Protein AF-A0A2W5VJ79-F1 (afdb_monomer)

Solvent-accessible surface area (backbone atoms only — not comparable to full-atom values): 15398 Å² total; per-residue (Å²): 137,87,82,81,80,82,81,78,79,78,80,76,86,65,79,64,52,70,43,75,46,74,40,82,37,77,38,82,41,79,75,77,88,51,50,27,32,10,64,45,66,48,66,50,59,83,59,49,53,79,72,52,65,77,72,72,87,56,94,81,76,76,82,77,89,66,62,60,65,62,48,35,45,52,34,36,45,52,52,41,42,74,75,66,34,45,70,41,89,53,80,95,36,72,45,24,42,34,44,32,37,30,68,41,78,45,80,46,78,47,82,46,98,91,46,56,28,22,40,30,36,42,29,37,38,41,36,33,28,41,77,86,72,47,77,74,45,80,47,78,44,70,42,74,38,74,48,52,51,92,42,43,65,57,36,45,48,53,39,23,45,49,46,25,51,58,52,51,52,32,59,37,67,47,68,46,81,46,76,43,79,39,58,69,57,83,86,40,41,65,33,45,52,25,50,72,70,68,36,41,70,59,17,37,54,46,23,54,52,45,36,68,76,40,67,78,45,31,50,37,25,37,47,33,10,51,34,27,44,71,72,65,39,29,61,61,12,28,54,25,15,47,52,12,33,71,66,40,84,46,69,70,34,51,52,47,30,59,52,26,62,74,70,25,76,79,81,82,72,78,78,78,85,128

Secondary structure (DSSP, 8-state):
-------------PPPPEEEEEEEE--S---TT--EEEEEEEE-HHHHHHH----TT-TT-------HHHHHHHHHHHHHHHTTPEEESSSS-SSEEEEEEEEEEEEEEEEETTEEEEEEEEEEEEEEEETTS-EEEEEEEEEEEEEEGGGHHHHHHHHHHHHHHHHHHHHS-EEEEEEEE---STTHHHHHHHHHTT-HHHHHHHHHHHHHH-TT-HHHHHHHHHHHHHTT-HHHHHHHHHHHHHH---HHHHHHHHHHHHHSPPP-PPPPP-

Nearest PDB structures (foldseek):
  1na3-assembly2_B  TM=9.396E-01  e=1.319E-04  unidentified
  1na3-assembly1_A  TM=9.403E-01  e=1.869E-04  unidentified
  5hrz-assembly1_A  TM=9.351E-01  e=5.020E-04  synthetic construct
  1hxi-assembly1_A  TM=8.601E-01  e=4.736E-04  Trypanosoma brucei
  8ye5-assembly1_B  TM=5.868E-01  e=6.863E-03  Dehalobacter sp.

Foldseek 3Di:
DDDDDPPDDPPPPDQQDKQKDWAKFDFLDAPDPWQEEEEAEEEPVVVVVVVPPPPPDPPDDDPDPQPLRVLLRVLLCVLCVVVRHHYDHDPPDTFWYKYKYFDDWDWDWDQDPVGIKTKTKTKIWIWIAGPVRDGRDTDIDIDIDMGHPVCSNVRSNVGSNRVNVVVVSSHDIDIDTDMARADDDDLQPVLVVCSNVVVLVVSLVSLVVVCVVCVLPLRSLQSNLVSCVSVVNLVSSLVSLVSSCVNPVDPSSVVSNVVSVVRHPDPPDPDPDD

Sequence (274 aa):
MRSLLLLSVLVTTGCAPILKVRIPMAAEANLGNVRSLSLAVNTDMSRSVERSIVSGITRGAVPIPVPVHSVVKERLARALEQLGYQVCAAAPCGDGAMNVELVESDVNTEFTQNGPRVRAHVKARVTVTQNDGVLAYDFSFWDTRSGSAERAGQLVGLVADNIANRFVATLTPGTQRVEYPLEDGGPLSTGVNMLLSSNWDGAIAYFTDLTRAQPELDGAWYDLGVAWEVKGDWTQALGAYEQAAARARKRTYLDAVANARRVAPAPVQPIPAQ

Mean predicted aligned error: 13.35 Å

pLDDT: mean 80.47, std 18.81, range [31.42, 98.81]

Structure (mmCIF, N/CA/C/O backbone):
data_AF-A0A2W5VJ79-F1
#
_entry.id   AF-A0A2W5VJ79-F1
#
loop_
_atom_site.group_PDB
_atom_site.id
_atom_site.type_symbol
_atom_site.label_atom_id
_atom_site.label_alt_id
_atom_site.label_comp_id
_atom_site.label_asym_id
_atom_site.label_entity_id
_atom_site.label_seq_id
_atom_site.pdbx_PDB_ins_code
_atom_site.Cartn_x
_atom_site.Cartn_y
_atom_site.Cartn_z
_atom_site.occupancy
_atom_site.B_iso_or_equiv
_atom_site.auth_seq_id
_atom_site.auth_comp_id
_atom_site.auth_asym_id
_atom_site.auth_atom_id
_atom_site.pdbx_PDB_model_num
ATOM 1 N N . MET A 1 1 ? -13.914 -26.576 62.263 1.00 39.03 1 MET A N 1
ATOM 2 C CA . MET A 1 1 ? -13.141 -26.906 61.047 1.00 39.03 1 MET A CA 1
ATOM 3 C C . MET A 1 1 ? -13.667 -26.038 59.910 1.00 39.03 1 MET A C 1
ATOM 5 O O . MET A 1 1 ? -14.814 -26.205 59.524 1.00 39.03 1 MET A O 1
ATOM 9 N N . ARG A 1 2 ? -12.901 -25.027 59.478 1.00 36.66 2 ARG A N 1
ATOM 10 C CA . ARG A 1 2 ? -13.247 -24.127 58.362 1.00 36.66 2 ARG A CA 1
ATOM 11 C C . ARG A 1 2 ? -12.671 -24.730 57.077 1.00 36.66 2 ARG A C 1
ATOM 13 O O . ARG A 1 2 ? -11.454 -24.752 56.938 1.00 36.66 2 ARG A O 1
ATOM 20 N N . SER A 1 3 ? -13.518 -25.212 56.170 1.00 37.22 3 SER A N 1
ATOM 21 C CA . SER A 1 3 ? -13.088 -25.579 54.815 1.00 37.22 3 SER A CA 1
ATOM 22 C C . SER A 1 3 ? -12.965 -24.316 53.970 1.00 37.22 3 SER A C 1
ATOM 24 O O . SER A 1 3 ? -13.970 -23.687 53.643 1.00 37.22 3 SER A O 1
ATOM 26 N N . LEU A 1 4 ? -11.728 -23.941 53.639 1.00 39.62 4 LEU A N 1
ATOM 27 C CA . LEU A 1 4 ? -11.437 -23.013 52.551 1.00 39.62 4 LEU A CA 1
ATOM 28 C C . LEU A 1 4 ? -11.724 -23.724 51.222 1.00 39.62 4 LEU A C 1
ATOM 30 O O . LEU A 1 4 ? -11.029 -24.670 50.860 1.00 39.62 4 LEU A O 1
ATOM 34 N N . LEU A 1 5 ? -12.731 -23.250 50.493 1.00 38.41 5 LEU A N 1
ATOM 35 C CA . LEU A 1 5 ? -12.898 -23.539 49.071 1.00 38.41 5 LEU A CA 1
ATOM 36 C C . LEU A 1 5 ? -11.951 -22.615 48.297 1.00 38.41 5 LEU A C 1
ATOM 38 O O . LEU A 1 5 ? -12.194 -21.417 48.173 1.00 38.41 5 LEU A O 1
ATOM 42 N N . LEU A 1 6 ? -10.838 -23.180 47.828 1.00 37.41 6 LEU A N 1
ATOM 43 C CA . LEU A 1 6 ? -9.936 -22.548 46.869 1.00 37.41 6 LEU A CA 1
ATOM 44 C C . LEU A 1 6 ? -10.661 -22.424 45.525 1.00 37.41 6 LEU A C 1
ATOM 46 O O . LEU A 1 6 ? -10.878 -23.414 44.830 1.00 37.41 6 LEU A O 1
ATOM 50 N N . LEU A 1 7 ? -11.043 -21.198 45.175 1.00 34.66 7 LEU A N 1
ATOM 51 C CA . LEU A 1 7 ? -11.543 -20.847 43.852 1.00 34.66 7 LEU A CA 1
ATOM 52 C C . LEU A 1 7 ? -10.336 -20.779 42.903 1.00 34.66 7 LEU A C 1
ATOM 54 O O . LEU A 1 7 ? -9.622 -19.779 42.850 1.00 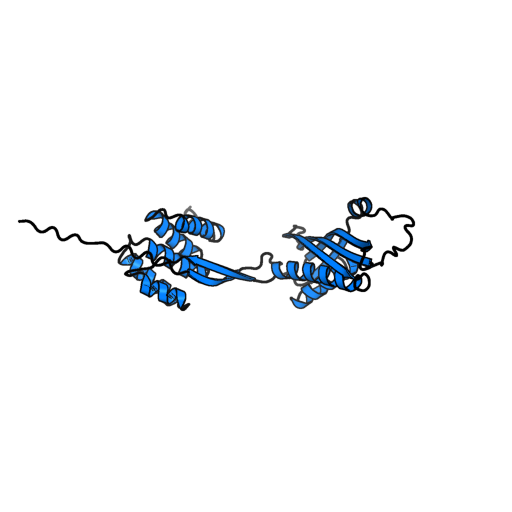34.66 7 LEU A O 1
ATOM 58 N N . SER A 1 8 ? -10.054 -21.872 42.198 1.00 35.91 8 SER A N 1
ATOM 59 C CA . SER A 1 8 ? -9.037 -21.901 41.147 1.00 35.91 8 SER A CA 1
ATOM 60 C C . SER A 1 8 ? -9.541 -21.121 39.933 1.00 35.91 8 SER A C 1
ATOM 62 O O . SER A 1 8 ? -10.351 -21.626 39.156 1.00 35.91 8 SER A O 1
ATOM 64 N N . VAL A 1 9 ? -9.062 -19.887 39.779 1.00 39.28 9 VAL A N 1
ATOM 65 C CA . VAL A 1 9 ? -9.176 -19.113 38.539 1.00 39.28 9 VAL A CA 1
ATOM 66 C C . VAL A 1 9 ? -8.344 -19.832 37.477 1.00 39.28 9 VAL A C 1
ATOM 68 O O . VAL A 1 9 ? -7.115 -19.766 37.488 1.00 39.28 9 VAL A O 1
ATOM 71 N N . LEU A 1 10 ? -9.009 -20.558 36.576 1.00 35.75 10 LEU A N 1
ATOM 72 C CA . LEU A 1 10 ? -8.386 -21.005 35.336 1.00 35.75 10 LEU A CA 1
ATOM 73 C C . LEU A 1 10 ? -8.135 -19.768 34.473 1.00 35.75 10 LEU A C 1
ATOM 75 O O . LEU A 1 10 ? -9.045 -19.254 33.828 1.00 35.75 10 LEU A O 1
ATOM 79 N N . VAL A 1 11 ? -6.892 -19.295 34.456 1.00 40.12 11 VAL A N 1
ATOM 80 C CA . VAL A 1 11 ? -6.416 -18.406 33.397 1.00 40.12 11 VAL A CA 1
ATOM 81 C C . VAL A 1 11 ? -6.282 -19.275 32.152 1.00 40.12 11 VAL A C 1
ATOM 83 O O . VAL A 1 11 ? -5.280 -19.960 31.955 1.00 40.12 11 VAL A O 1
ATOM 86 N N . THR A 1 12 ? -7.333 -19.319 31.337 1.00 42.88 12 THR A N 1
ATOM 87 C CA . THR A 1 12 ? -7.258 -19.917 30.009 1.00 42.88 12 THR A CA 1
ATOM 88 C C . THR A 1 12 ? -6.359 -19.026 29.165 1.00 42.88 12 THR A C 1
ATOM 90 O O . TH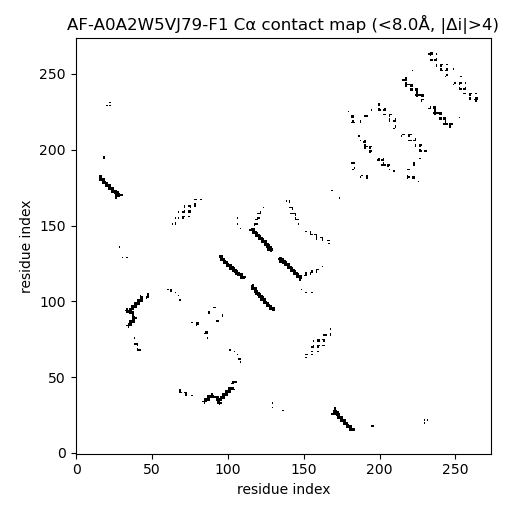R A 1 12 ? -6.784 -17.979 28.683 1.00 42.88 12 THR A O 1
ATOM 93 N N . THR A 1 13 ? -5.102 -19.423 28.987 1.00 48.03 13 THR A N 1
ATOM 94 C CA . THR A 1 13 ? -4.222 -18.862 27.959 1.00 48.03 13 THR A CA 1
ATOM 95 C C . THR A 1 13 ? -4.700 -19.357 26.592 1.00 48.03 13 THR A C 1
ATOM 97 O O . THR A 1 13 ? -4.074 -20.213 25.971 1.00 48.03 13 THR A O 1
ATOM 100 N N . GLY A 1 14 ? -5.870 -18.887 26.162 1.00 53.06 14 GLY A N 1
ATOM 101 C CA . GLY A 1 14 ? -6.287 -18.970 24.770 1.00 53.06 14 GLY A CA 1
ATOM 102 C C . GLY A 1 14 ? -5.459 -17.969 23.976 1.00 53.06 14 GLY A C 1
ATOM 103 O O . GLY A 1 14 ? -5.307 -16.825 24.400 1.00 53.06 14 GLY A O 1
ATOM 104 N N . CYS A 1 15 ? -4.864 -18.394 22.861 1.00 65.62 15 CYS A N 1
ATOM 105 C CA . CYS A 1 15 ? -4.252 -17.459 21.924 1.00 65.62 15 CYS A CA 1
ATOM 106 C C . CYS A 1 15 ? -5.312 -16.432 21.503 1.00 65.62 15 CYS A C 1
ATOM 108 O O . CYS A 1 15 ? -6.358 -16.829 20.995 1.00 65.62 15 CYS A O 1
ATOM 110 N N . ALA A 1 16 ? -5.041 -15.144 21.728 1.00 79.00 16 ALA A N 1
ATOM 111 C CA . ALA A 1 16 ? -5.916 -14.062 21.293 1.00 79.00 16 ALA A CA 1
ATOM 112 C C . ALA A 1 16 ? -6.221 -14.203 19.785 1.00 79.00 16 ALA A C 1
ATOM 114 O O . ALA A 1 16 ? -5.291 -14.459 19.006 1.00 79.00 16 ALA A O 1
ATOM 115 N N . PRO A 1 17 ? -7.492 -14.096 19.359 1.00 92.00 17 PRO A N 1
ATOM 116 C CA . PRO A 1 17 ? -7.853 -14.252 17.959 1.00 92.00 17 PRO A CA 1
ATOM 117 C C . PRO A 1 17 ? -7.235 -13.141 17.107 1.00 92.00 17 PRO A C 1
ATOM 119 O O . PRO A 1 17 ? -7.122 -11.992 17.525 1.00 92.00 17 PRO A O 1
ATOM 122 N N . ILE A 1 18 ? -6.834 -13.487 15.882 1.00 94.19 18 ILE A N 1
ATOM 123 C CA . ILE A 1 18 ? -6.233 -12.542 14.937 1.00 94.19 18 ILE A CA 1
ATOM 124 C C . ILE A 1 18 ? -7.202 -12.314 13.784 1.00 94.19 18 ILE A C 1
ATOM 126 O O . ILE A 1 18 ? -7.482 -13.229 13.004 1.00 94.19 18 ILE A O 1
ATOM 130 N N . LEU A 1 19 ? -7.663 -11.077 13.637 1.00 94.94 19 LEU A N 1
ATOM 131 C CA . LEU A 1 19 ? -8.447 -10.644 12.493 1.00 94.94 19 LEU A CA 1
ATOM 132 C C . LEU A 1 19 ? -7.519 -10.295 11.329 1.00 94.94 19 LEU A C 1
ATOM 134 O O . LEU A 1 19 ? -6.722 -9.366 11.423 1.00 94.94 19 LEU A O 1
ATOM 138 N N . LYS A 1 20 ? -7.646 -11.013 10.211 1.00 94.62 20 LYS A N 1
ATOM 139 C CA . LYS A 1 20 ? -6.874 -10.756 8.987 1.00 94.62 20 LYS A CA 1
ATOM 140 C C . LYS A 1 20 ? -7.771 -10.124 7.939 1.00 94.62 20 LYS A C 1
ATOM 142 O O . LYS A 1 20 ? -8.666 -10.786 7.418 1.00 94.62 20 LYS A O 1
ATOM 147 N N . VAL A 1 21 ? -7.503 -8.875 7.583 1.00 91.88 21 VAL A N 1
ATOM 148 C CA . VAL A 1 21 ? -8.314 -8.126 6.613 1.00 91.88 21 VAL A CA 1
ATOM 149 C C . VAL A 1 21 ? -7.457 -7.506 5.521 1.00 91.88 21 VAL A C 1
ATOM 151 O O . VAL A 1 21 ? -6.240 -7.359 5.652 1.00 91.88 21 VAL A O 1
ATOM 154 N N . ARG A 1 22 ? -8.109 -7.166 4.407 1.00 88.06 22 ARG A N 1
ATOM 155 C CA . ARG A 1 22 ? -7.547 -6.296 3.376 1.00 88.06 22 ARG A CA 1
ATOM 156 C C . ARG A 1 22 ? -8.269 -4.965 3.440 1.00 88.06 22 ARG A C 1
ATOM 158 O O . ARG A 1 22 ? -9.435 -4.904 3.066 1.00 88.06 22 ARG A O 1
ATOM 165 N N . ILE A 1 23 ? -7.579 -3.934 3.905 1.00 80.31 23 ILE A N 1
ATOM 166 C CA . ILE A 1 23 ? -8.127 -2.579 3.948 1.00 80.31 23 ILE A CA 1
ATOM 167 C C . ILE A 1 23 ? -7.727 -1.817 2.679 1.00 80.31 23 ILE A C 1
ATOM 169 O O . ILE A 1 23 ? -6.604 -2.006 2.190 1.00 80.31 23 ILE A O 1
ATOM 173 N N . PRO A 1 24 ? -8.625 -0.996 2.108 1.00 75.50 24 PRO A N 1
ATOM 174 C CA . PRO A 1 24 ? -8.272 -0.120 1.003 1.00 75.50 24 PRO A CA 1
ATOM 175 C C . PRO A 1 24 ? -7.276 0.937 1.490 1.00 75.50 24 PRO A C 1
ATOM 177 O O . PRO A 1 24 ? -7.457 1.534 2.549 1.00 75.50 24 PRO A O 1
ATOM 180 N N . MET A 1 25 ? -6.231 1.178 0.706 1.00 72.38 25 MET A N 1
ATOM 181 C CA . MET A 1 25 ? -5.323 2.305 0.897 1.00 72.38 25 MET A CA 1
ATOM 182 C C . MET A 1 25 ? -5.539 3.313 -0.222 1.00 72.38 25 MET A C 1
ATOM 184 O O . MET A 1 25 ? -5.681 2.934 -1.387 1.00 72.38 25 MET A O 1
ATOM 188 N N . ALA A 1 26 ? -5.531 4.597 0.128 1.00 69.56 26 ALA A N 1
ATOM 189 C CA . ALA A 1 26 ? -5.453 5.652 -0.870 1.00 69.56 26 ALA A CA 1
ATOM 190 C C . ALA A 1 26 ? -4.163 5.506 -1.694 1.00 69.56 26 ALA A C 1
ATOM 192 O O . ALA A 1 26 ? -3.165 4.970 -1.207 1.00 69.56 26 ALA A O 1
ATOM 193 N N . ALA A 1 27 ? -4.197 5.979 -2.939 1.00 80.38 27 ALA A N 1
ATOM 194 C CA . ALA A 1 27 ? -2.997 6.088 -3.757 1.00 80.38 27 ALA A CA 1
ATOM 195 C C . ALA A 1 27 ? -1.959 6.976 -3.046 1.00 80.38 27 ALA A C 1
ATOM 197 O O . ALA A 1 27 ? -2.317 7.985 -2.435 1.00 80.38 27 ALA A O 1
ATOM 198 N N . GLU A 1 28 ? -0.682 6.604 -3.128 1.00 79.62 28 GLU A N 1
ATOM 199 C CA . GLU A 1 28 ? 0.423 7.374 -2.536 1.00 79.62 28 GLU A CA 1
ATOM 200 C C . GLU A 1 28 ? 0.596 8.735 -3.225 1.00 79.62 28 GLU A C 1
ATOM 202 O O . GLU A 1 28 ? 0.993 9.717 -2.597 1.00 79.62 28 GLU A O 1
ATOM 207 N N . ALA A 1 29 ? 0.262 8.799 -4.514 1.00 79.56 29 ALA A N 1
ATOM 208 C CA . ALA A 1 29 ? 0.217 10.010 -5.308 1.00 79.56 29 ALA A CA 1
ATOM 209 C C . ALA A 1 29 ? -1.139 10.169 -5.997 1.00 79.56 29 ALA A C 1
ATOM 211 O O . ALA A 1 29 ? -1.707 9.225 -6.543 1.00 79.56 29 ALA A O 1
ATOM 212 N N . ASN A 1 30 ? -1.631 11.404 -6.017 1.00 77.62 30 ASN A N 1
ATOM 213 C CA . ASN A 1 30 ? -2.815 11.800 -6.753 1.00 77.62 30 ASN A CA 1
ATOM 214 C C . ASN A 1 30 ? -2.440 12.959 -7.676 1.00 77.62 30 ASN A C 1
ATOM 216 O O . ASN A 1 30 ? -2.149 14.064 -7.222 1.00 77.62 30 ASN A O 1
ATOM 220 N N . LEU A 1 31 ? -2.470 12.714 -8.985 1.00 74.75 31 LEU A N 1
ATOM 221 C CA . LEU A 1 31 ? -2.154 13.738 -9.981 1.00 74.75 31 LEU A CA 1
ATOM 222 C C . LEU A 1 31 ? -3.304 14.744 -10.181 1.00 74.75 31 LEU A C 1
ATOM 224 O O . LEU A 1 31 ? -3.217 15.613 -11.044 1.00 74.75 31 LEU A O 1
ATOM 228 N N . GLY A 1 32 ? -4.362 14.678 -9.370 1.00 75.62 32 GLY A N 1
ATOM 229 C CA . GLY A 1 32 ? -5.475 15.617 -9.379 1.00 75.62 32 GLY A CA 1
ATOM 230 C C . GLY A 1 32 ? -6.241 15.559 -10.696 1.00 75.62 32 GLY A C 1
ATOM 231 O O . GLY A 1 32 ? -6.698 14.501 -11.118 1.00 75.62 32 GLY A O 1
ATOM 232 N N . ASN A 1 33 ? -6.374 16.711 -11.353 1.00 72.19 33 ASN A N 1
ATOM 233 C CA . ASN A 1 33 ? -7.076 16.829 -12.633 1.00 72.19 33 ASN A CA 1
ATOM 234 C C . ASN A 1 33 ? -6.180 16.579 -13.849 1.00 72.19 33 ASN A C 1
ATOM 236 O O . ASN A 1 33 ? -6.635 16.776 -14.975 1.00 72.19 33 ASN A O 1
ATOM 240 N N . VAL A 1 34 ? -4.926 16.172 -13.645 1.00 76.56 34 VAL A N 1
ATOM 241 C CA . VAL A 1 34 ? -4.004 15.917 -14.747 1.00 76.56 34 VAL A CA 1
ATOM 242 C C . VAL A 1 34 ? -4.517 14.753 -15.584 1.00 76.56 34 VAL A C 1
ATOM 244 O O . VAL A 1 34 ? -4.602 13.624 -15.108 1.00 76.56 34 VAL A O 1
ATOM 247 N N . ARG A 1 35 ? -4.848 15.020 -16.848 1.00 80.06 35 ARG A N 1
ATOM 248 C CA . ARG A 1 35 ? -5.247 13.983 -17.816 1.00 80.06 35 ARG A CA 1
ATOM 249 C C . ARG A 1 35 ? -4.180 13.740 -18.866 1.00 80.06 35 ARG A C 1
ATOM 251 O O . ARG A 1 35 ? -4.174 12.692 -19.507 1.00 80.06 35 ARG A O 1
ATOM 258 N N . SER A 1 36 ? -3.283 14.705 -19.033 1.00 84.62 36 SER A N 1
ATOM 259 C CA . SER A 1 36 ? -2.228 14.687 -20.036 1.00 84.62 36 SER A CA 1
ATOM 260 C C . SER A 1 36 ? -0.882 15.073 -19.424 1.00 84.62 36 SER A C 1
ATOM 262 O O . SER A 1 36 ? -0.800 16.025 -18.648 1.00 84.62 36 SER A O 1
ATOM 264 N N . LEU A 1 37 ? 0.161 14.303 -19.742 1.00 83.75 37 LEU A N 1
ATOM 265 C CA . LEU A 1 37 ? 1.499 14.420 -19.162 1.00 83.75 37 LEU A CA 1
ATOM 266 C C . LEU A 1 37 ? 2.565 14.393 -20.259 1.00 83.75 37 LEU A C 1
ATOM 268 O O . LEU A 1 37 ? 2.610 13.467 -21.076 1.00 83.75 37 LEU A O 1
ATOM 272 N N . SER A 1 38 ? 3.496 15.345 -20.230 1.00 86.75 38 SER A N 1
ATOM 273 C CA . SER A 1 38 ? 4.736 15.208 -20.998 1.00 86.75 38 SER A CA 1
ATOM 274 C C . SER A 1 38 ? 5.703 14.281 -20.258 1.00 86.75 38 SER A C 1
ATOM 276 O O . SER A 1 38 ? 6.023 14.551 -19.100 1.00 86.75 38 SER A O 1
ATOM 278 N N . LEU A 1 39 ? 6.197 13.225 -20.910 1.00 87.00 39 LEU A N 1
ATOM 279 C CA . LEU A 1 39 ? 7.161 12.286 -20.320 1.00 87.00 39 LEU A CA 1
ATOM 280 C C . LEU A 1 39 ? 8.567 12.504 -20.891 1.00 87.00 39 LEU A C 1
ATOM 282 O O . LEU A 1 39 ? 8.853 12.158 -22.045 1.00 87.00 39 LEU A O 1
ATOM 286 N N . ALA A 1 40 ? 9.465 13.010 -20.053 1.00 85.44 40 ALA A N 1
ATOM 287 C CA . ALA A 1 40 ? 10.891 13.065 -20.328 1.00 85.44 40 ALA A CA 1
ATOM 288 C C . ALA A 1 40 ? 11.611 11.999 -19.502 1.00 85.44 40 ALA A C 1
ATOM 290 O O . ALA A 1 40 ? 11.423 11.896 -18.295 1.00 85.44 40 ALA A O 1
ATOM 291 N N . VAL A 1 41 ? 12.463 11.215 -20.155 1.00 83.69 41 VAL A N 1
ATOM 292 C CA . VAL A 1 41 ? 13.464 10.393 -19.472 1.00 83.69 41 VAL A CA 1
ATOM 293 C C . VAL A 1 41 ? 14.803 11.064 -19.747 1.00 83.69 41 VAL A C 1
ATOM 295 O O . VAL A 1 41 ? 15.007 11.560 -20.851 1.00 83.69 41 VAL A O 1
ATOM 298 N N . ASN A 1 42 ? 15.697 11.123 -18.775 1.00 83.31 42 ASN A N 1
ATOM 299 C CA . ASN A 1 42 ? 17.045 11.666 -18.897 1.00 83.31 42 ASN A CA 1
ATOM 300 C C . ASN A 1 42 ? 18.009 10.710 -18.194 1.00 83.31 42 ASN A C 1
ATOM 302 O O . ASN A 1 42 ? 17.607 9.961 -17.307 1.00 83.31 42 ASN A O 1
ATOM 306 N N . THR A 1 43 ? 19.278 10.715 -18.579 1.00 74.44 43 THR A N 1
ATOM 307 C CA . THR A 1 43 ? 20.320 9.936 -17.901 1.00 74.44 43 THR A CA 1
ATOM 308 C C . THR A 1 43 ? 21.361 10.908 -17.385 1.00 74.44 43 THR A C 1
ATOM 310 O O . THR A 1 43 ? 21.868 11.716 -18.165 1.00 74.44 43 THR A O 1
ATOM 313 N N . ASP A 1 44 ? 21.692 10.834 -16.097 1.00 62.44 44 ASP A N 1
ATOM 314 C CA . ASP A 1 44 ? 22.828 11.584 -15.571 1.00 62.44 44 ASP A CA 1
ATOM 315 C C . ASP A 1 44 ? 24.123 10.918 -16.061 1.00 62.44 44 ASP A C 1
ATOM 317 O O . ASP A 1 44 ? 24.632 9.952 -15.483 1.00 62.44 44 ASP A O 1
ATOM 321 N N . MET A 1 45 ? 24.653 11.411 -17.184 1.00 49.94 45 MET A N 1
ATOM 322 C CA . MET A 1 45 ? 25.900 10.888 -17.743 1.00 49.94 45 MET A CA 1
ATOM 323 C C . MET A 1 45 ? 27.101 11.120 -16.813 1.00 49.94 45 MET A C 1
ATOM 325 O O . MET A 1 45 ? 28.103 10.420 -16.944 1.00 49.94 45 MET A O 1
ATOM 329 N N . SER A 1 46 ? 27.008 12.043 -15.849 1.00 44.59 46 SER A N 1
ATOM 330 C CA . SER A 1 46 ? 28.103 12.409 -14.941 1.00 44.59 46 SER A CA 1
ATOM 331 C C . SER A 1 46 ? 28.519 11.251 -14.026 1.00 44.59 46 SER A C 1
ATOM 333 O O . SER A 1 46 ? 29.690 11.144 -13.674 1.00 44.59 46 SER A O 1
ATOM 335 N N . ARG A 1 47 ? 27.588 10.346 -13.681 1.00 43.00 47 ARG A N 1
ATOM 336 C CA . ARG A 1 47 ? 27.851 9.138 -12.869 1.00 43.00 47 ARG A CA 1
ATOM 337 C C . ARG A 1 47 ? 28.001 7.862 -13.690 1.00 43.00 47 ARG A C 1
ATOM 339 O O . ARG A 1 47 ? 28.653 6.918 -13.254 1.00 43.00 47 ARG A O 1
ATOM 346 N N . SER A 1 48 ? 27.429 7.829 -14.892 1.00 39.34 48 SER A N 1
ATOM 347 C CA . SER A 1 48 ? 27.549 6.673 -15.783 1.00 39.34 48 SER A CA 1
ATOM 348 C C . SER A 1 48 ? 28.976 6.527 -16.330 1.00 39.34 48 SER A C 1
ATOM 350 O O . SER A 1 48 ? 29.452 5.407 -16.504 1.00 39.34 48 SER A O 1
ATOM 352 N N . VAL A 1 49 ? 29.719 7.629 -16.503 1.00 41.78 49 VAL A N 1
ATOM 353 C CA . VAL A 1 49 ? 31.119 7.601 -16.973 1.00 41.78 49 VAL A CA 1
ATOM 354 C C . VAL A 1 49 ? 32.097 7.024 -15.933 1.00 41.78 49 VAL A C 1
ATOM 356 O O . VAL A 1 49 ? 33.068 6.386 -16.328 1.00 41.78 49 VAL A O 1
ATOM 359 N N . GLU A 1 50 ? 31.826 7.123 -14.624 1.00 38.47 50 GLU A N 1
ATOM 360 C CA . GLU A 1 50 ? 32.678 6.508 -13.580 1.00 38.47 50 GLU A CA 1
ATOM 361 C C . GLU A 1 50 ? 32.677 4.970 -13.629 1.00 38.47 50 GLU A C 1
ATOM 363 O O . GLU A 1 50 ? 33.663 4.335 -13.254 1.00 38.47 50 GLU A O 1
ATOM 368 N N . ARG A 1 51 ? 31.592 4.357 -14.127 1.00 36.16 51 ARG A N 1
ATOM 369 C CA . ARG A 1 51 ? 31.497 2.901 -14.355 1.00 36.16 51 ARG A CA 1
ATOM 370 C C . ARG A 1 51 ? 31.656 2.496 -15.816 1.00 36.16 51 ARG A C 1
ATOM 372 O O . ARG A 1 51 ? 31.978 1.342 -16.090 1.00 36.16 51 ARG A O 1
ATOM 379 N N . SER A 1 52 ? 31.513 3.440 -16.743 1.00 34.25 52 SER A N 1
ATOM 380 C CA . SER A 1 52 ? 31.839 3.267 -18.159 1.00 34.25 52 SER A CA 1
ATOM 381 C C . SER A 1 52 ? 33.336 3.451 -18.383 1.00 34.25 52 SER A C 1
ATOM 383 O O . SER A 1 52 ? 33.766 4.264 -19.202 1.00 34.25 52 SER A O 1
ATOM 385 N N . ILE A 1 53 ? 34.162 2.644 -17.713 1.00 31.42 53 ILE A N 1
ATOM 386 C CA . ILE A 1 53 ? 35.394 2.250 -18.382 1.00 31.42 53 ILE A CA 1
ATOM 387 C C . ILE A 1 53 ? 34.907 1.502 -19.618 1.00 31.42 53 ILE A C 1
ATOM 389 O O . ILE A 1 53 ? 34.430 0.369 -19.533 1.00 31.42 53 ILE A O 1
ATOM 393 N N . VAL A 1 54 ? 34.996 2.167 -20.771 1.00 41.56 54 VAL A N 1
ATOM 394 C CA . VAL A 1 54 ? 35.176 1.497 -22.052 1.00 41.56 54 VAL A CA 1
ATOM 395 C C . VAL A 1 54 ? 36.366 0.580 -21.821 1.00 41.56 54 VAL A C 1
ATOM 397 O O . VAL A 1 54 ? 37.518 1.007 -21.878 1.00 41.56 54 VAL A O 1
ATOM 400 N N . SER A 1 55 ? 36.076 -0.658 -21.421 1.00 35.69 55 SER A N 1
ATOM 401 C CA . SER A 1 55 ? 37.057 -1.716 -21.290 1.00 35.69 55 SER A CA 1
ATOM 402 C C . SER A 1 55 ? 37.617 -1.885 -22.686 1.00 35.69 55 SER A C 1
ATOM 404 O O . SER A 1 55 ? 37.014 -2.542 -23.538 1.00 35.69 55 SER A O 1
ATOM 406 N N . GLY A 1 56 ? 38.754 -1.237 -22.926 1.00 31.70 56 GLY A N 1
ATOM 407 C CA . GLY A 1 56 ? 39.574 -1.499 -24.081 1.00 31.70 56 GLY A CA 1
ATOM 408 C C . GLY A 1 56 ? 39.736 -3.003 -24.199 1.00 31.70 56 GLY A C 1
ATOM 409 O O . GLY A 1 56 ? 40.147 -3.656 -23.247 1.00 31.70 56 GLY A O 1
ATOM 410 N N . ILE A 1 57 ? 39.350 -3.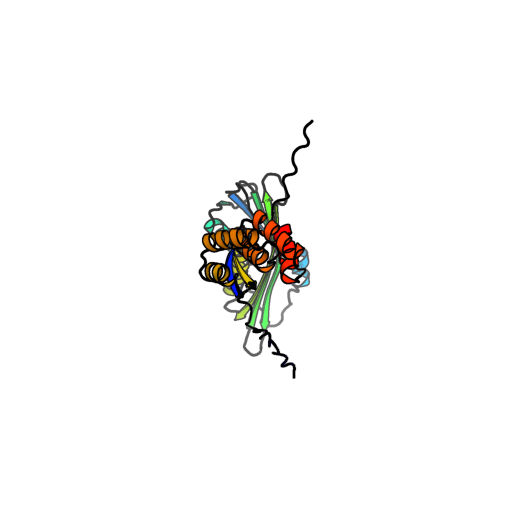534 -25.356 1.00 38.88 57 ILE A N 1
ATOM 411 C CA . ILE A 1 57 ? 39.996 -4.683 -25.987 1.00 38.88 57 ILE A CA 1
ATOM 412 C C . ILE A 1 57 ? 40.367 -5.789 -24.977 1.00 38.88 57 ILE A C 1
ATOM 414 O O . ILE A 1 57 ? 41.502 -6.250 -24.910 1.00 38.88 57 ILE A O 1
ATOM 418 N N . THR A 1 58 ? 39.402 -6.256 -24.189 1.00 38.12 58 THR A N 1
ATOM 419 C CA . THR A 1 58 ? 39.427 -7.638 -23.719 1.00 38.12 58 THR A CA 1
ATOM 420 C C . THR A 1 58 ? 38.709 -8.444 -24.788 1.00 38.12 58 THR A C 1
ATOM 422 O O . THR A 1 58 ? 37.555 -8.178 -25.125 1.00 38.12 58 THR A O 1
ATOM 425 N N . ARG A 1 59 ? 39.437 -9.378 -25.410 1.00 39.66 59 ARG A N 1
ATOM 426 C CA . ARG A 1 59 ? 38.921 -10.322 -26.413 1.00 39.66 59 ARG A CA 1
ATOM 427 C C . ARG A 1 59 ? 37.533 -10.834 -25.988 1.00 39.66 59 ARG A C 1
ATOM 429 O O . ARG A 1 59 ? 37.442 -11.643 -25.072 1.00 39.66 59 ARG A O 1
ATOM 436 N N . GLY A 1 60 ? 36.478 -10.383 -26.671 1.00 42.88 60 GLY A N 1
ATOM 437 C CA . GLY A 1 60 ? 35.163 -11.035 -26.67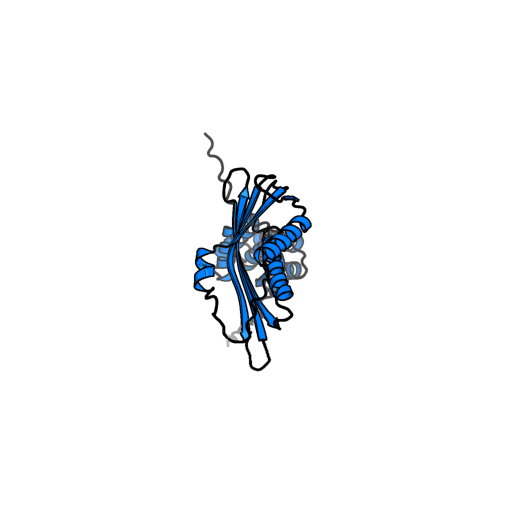0 1.00 42.88 60 GLY A CA 1
ATOM 438 C C . GLY A 1 60 ? 33.972 -10.280 -26.069 1.00 42.88 60 GLY A C 1
ATOM 439 O O . GLY A 1 60 ? 32.857 -10.768 -26.223 1.00 42.88 60 GLY A O 1
ATOM 440 N N . ALA A 1 61 ? 34.136 -9.113 -25.437 1.00 43.06 61 ALA A N 1
ATOM 441 C CA . ALA A 1 61 ? 32.996 -8.341 -24.924 1.00 43.06 61 ALA A CA 1
ATOM 442 C C . ALA A 1 61 ? 32.460 -7.374 -25.994 1.00 43.06 61 ALA A C 1
ATOM 444 O O . ALA A 1 61 ? 32.980 -6.273 -26.155 1.00 43.06 61 ALA A O 1
ATOM 445 N N . VAL A 1 62 ? 31.431 -7.776 -26.743 1.00 48.03 62 VAL A N 1
ATOM 446 C CA . VAL A 1 62 ? 30.675 -6.840 -27.591 1.00 48.03 62 VAL A CA 1
ATOM 447 C C . VAL A 1 62 ? 29.603 -6.196 -26.707 1.00 48.03 62 VAL A C 1
ATOM 449 O O . VAL A 1 62 ? 28.685 -6.907 -26.291 1.00 48.03 62 VAL A O 1
ATOM 452 N N . PRO A 1 63 ? 29.693 -4.895 -26.371 1.00 49.28 63 PRO A N 1
ATOM 453 C CA . PRO A 1 63 ? 28.605 -4.221 -25.680 1.00 49.28 63 PRO A CA 1
ATOM 454 C C . PRO A 1 63 ? 27.369 -4.279 -26.575 1.00 49.28 63 PRO A C 1
ATOM 456 O O . PRO A 1 63 ? 27.398 -3.824 -27.717 1.00 49.28 63 PRO A O 1
ATOM 459 N N . ILE A 1 64 ? 26.289 -4.880 -26.076 1.00 53.56 64 ILE A N 1
ATOM 460 C CA . ILE A 1 64 ? 25.006 -4.854 -26.775 1.00 53.56 64 ILE A CA 1
ATOM 461 C C . ILE A 1 64 ? 24.446 -3.446 -26.557 1.00 53.56 64 ILE A C 1
ATOM 463 O O . ILE A 1 64 ? 24.204 -3.081 -25.403 1.00 53.56 64 ILE A O 1
ATOM 467 N N . PRO A 1 65 ? 24.239 -2.641 -27.613 1.00 62.66 65 PRO A N 1
ATOM 468 C CA . PRO A 1 65 ? 23.666 -1.312 -27.478 1.00 62.66 65 PRO A CA 1
ATOM 469 C C . PRO A 1 65 ? 22.170 -1.455 -27.181 1.00 62.66 65 PRO A C 1
ATOM 471 O O . PRO A 1 65 ? 21.332 -1.370 -28.075 1.00 62.66 65 PRO A O 1
ATOM 474 N N . VAL A 1 66 ? 21.821 -1.740 -25.925 1.00 67.69 66 VAL A N 1
ATOM 475 C CA . VAL A 1 66 ? 20.425 -1.771 -25.489 1.00 67.69 66 VAL A CA 1
ATOM 476 C C . VAL A 1 66 ? 20.038 -0.356 -25.060 1.00 67.69 66 VAL A C 1
ATOM 478 O O . VAL A 1 66 ? 20.620 0.167 -24.109 1.00 67.69 66 VAL A O 1
ATOM 481 N N . PRO A 1 67 ? 19.066 0.290 -25.724 1.00 78.31 67 PRO A N 1
ATOM 482 C CA . PRO A 1 67 ? 18.728 1.679 -25.450 1.00 78.31 67 PRO A CA 1
ATOM 483 C C . PRO A 1 67 ? 17.821 1.782 -24.213 1.00 78.31 67 PRO A C 1
ATOM 485 O O . PRO A 1 67 ? 16.616 2.014 -24.334 1.00 78.31 67 PRO A O 1
ATOM 488 N N . VAL A 1 68 ? 18.401 1.607 -23.017 1.00 81.31 68 VAL A N 1
ATOM 489 C CA . VAL A 1 68 ? 17.692 1.579 -21.718 1.00 81.31 68 VAL A CA 1
ATOM 490 C C . VAL A 1 68 ? 16.730 2.756 -21.570 1.00 81.31 68 VAL A C 1
ATOM 492 O O . VAL A 1 68 ? 15.566 2.564 -21.231 1.00 81.31 68 VAL A O 1
ATOM 495 N N . HIS A 1 69 ? 17.194 3.960 -21.904 1.00 83.25 69 HIS A N 1
ATOM 496 C CA . HIS A 1 69 ? 16.403 5.190 -21.881 1.00 83.25 69 HIS A CA 1
ATOM 497 C C . HIS A 1 69 ? 15.093 5.079 -22.673 1.00 83.25 69 HIS A C 1
ATOM 499 O O . HIS A 1 69 ? 14.015 5.325 -22.130 1.00 83.25 69 HIS A O 1
ATOM 505 N N . SER A 1 70 ? 15.175 4.641 -23.932 1.00 84.69 70 SER A N 1
ATOM 506 C CA . SER A 1 70 ? 14.001 4.507 -24.800 1.00 84.69 70 SER A CA 1
ATOM 507 C C . SER A 1 70 ? 13.042 3.425 -24.306 1.00 84.69 70 SER A C 1
ATOM 509 O O . SER A 1 70 ? 11.831 3.631 -24.327 1.00 84.69 70 SER A O 1
ATOM 511 N N . VAL A 1 71 ? 13.575 2.315 -23.782 1.00 87.69 71 VAL A N 1
ATOM 512 C CA . VAL A 1 71 ? 12.768 1.212 -23.249 1.00 87.69 71 VAL A CA 1
ATOM 513 C C . VAL A 1 71 ? 12.019 1.666 -21.998 1.00 87.69 71 VAL A C 1
ATOM 515 O O . VAL A 1 71 ? 10.814 1.448 -21.906 1.00 87.69 71 VAL A O 1
ATOM 518 N N . VAL A 1 72 ? 12.688 2.350 -21.064 1.00 88.44 72 VAL A N 1
ATOM 519 C CA . VAL A 1 72 ? 12.048 2.906 -19.859 1.00 88.44 72 VAL A CA 1
ATOM 520 C C . VAL A 1 72 ? 10.964 3.916 -20.234 1.00 88.44 72 VAL A C 1
ATOM 522 O O . VAL A 1 72 ? 9.852 3.822 -19.713 1.00 88.44 72 VAL A O 1
ATOM 525 N N . LYS A 1 73 ? 11.244 4.825 -21.180 1.00 89.94 73 LYS A N 1
ATOM 526 C CA . LYS A 1 73 ? 10.257 5.798 -21.675 1.00 89.94 73 LYS A CA 1
ATOM 527 C C . LYS A 1 73 ? 9.014 5.103 -22.229 1.00 89.94 73 LYS A C 1
ATOM 529 O O . LYS A 1 73 ? 7.898 5.459 -21.870 1.00 89.94 73 LYS A O 1
ATOM 534 N N . GLU A 1 74 ? 9.207 4.096 -23.073 1.00 91.56 74 GLU A N 1
ATOM 535 C CA . GLU A 1 74 ? 8.121 3.360 -23.719 1.00 91.56 74 GLU A CA 1
ATOM 536 C C . GLU A 1 74 ? 7.297 2.528 -22.716 1.00 91.56 74 GLU A C 1
ATOM 538 O O . GLU A 1 74 ? 6.073 2.460 -22.830 1.00 91.56 74 GLU A O 1
ATOM 543 N N . ARG A 1 75 ? 7.935 1.899 -21.713 1.00 93.69 75 ARG A N 1
ATOM 544 C CA . ARG A 1 75 ? 7.224 1.141 -20.661 1.00 93.69 75 ARG A CA 1
ATOM 545 C C . ARG A 1 75 ? 6.396 2.045 -19.760 1.00 93.69 75 ARG A C 1
ATOM 547 O O . ARG A 1 75 ? 5.237 1.730 -19.508 1.00 93.69 75 ARG A O 1
ATOM 554 N N . LEU A 1 76 ? 6.959 3.170 -19.326 1.00 91.56 76 LEU A N 1
ATOM 555 C CA . LEU A 1 76 ? 6.239 4.145 -18.509 1.00 91.56 76 LEU A CA 1
ATOM 556 C C . LEU A 1 76 ? 5.076 4.782 -19.268 1.00 91.56 76 LEU A C 1
ATOM 558 O O . LEU A 1 76 ? 3.984 4.868 -18.715 1.00 91.56 76 LEU A O 1
ATOM 562 N N . ALA A 1 77 ? 5.284 5.166 -20.533 1.00 91.88 77 ALA A N 1
ATOM 563 C CA . ALA A 1 77 ? 4.221 5.723 -21.365 1.00 91.88 77 ALA A CA 1
ATOM 564 C C . ALA A 1 77 ? 3.038 4.752 -21.479 1.00 91.88 77 ALA A C 1
ATOM 566 O O . ALA A 1 77 ? 1.915 5.115 -21.144 1.00 91.88 77 ALA A O 1
ATOM 567 N N . ARG A 1 78 ? 3.305 3.487 -21.830 1.00 93.88 78 ARG A N 1
ATOM 568 C CA . ARG A 1 78 ? 2.261 2.455 -21.920 1.00 93.88 78 ARG A CA 1
ATOM 569 C C . ARG A 1 78 ? 1.535 2.218 -20.600 1.00 93.88 78 ARG A C 1
ATOM 571 O O . ARG A 1 78 ? 0.319 2.062 -20.595 1.00 93.88 78 ARG A O 1
ATOM 578 N N . ALA A 1 79 ? 2.264 2.165 -19.487 1.00 92.56 79 ALA A N 1
ATOM 579 C CA . ALA A 1 79 ? 1.665 1.934 -18.176 1.00 92.56 79 ALA A CA 1
ATOM 580 C C . ALA A 1 79 ? 0.741 3.097 -17.763 1.00 92.56 79 ALA A C 1
ATOM 582 O O . ALA A 1 79 ? -0.338 2.872 -17.222 1.00 92.56 79 ALA A O 1
ATOM 583 N N . LEU A 1 80 ? 1.123 4.337 -18.082 1.00 90.50 80 LEU A N 1
ATOM 584 C CA . LEU A 1 80 ? 0.294 5.528 -17.881 1.00 90.50 80 LEU A CA 1
ATOM 585 C C . LEU A 1 80 ? -0.943 5.544 -18.787 1.00 90.50 80 LEU A C 1
ATOM 587 O O . LEU A 1 80 ? -2.044 5.827 -18.318 1.00 90.50 80 LEU A O 1
ATOM 591 N N . GLU A 1 81 ? -0.786 5.191 -20.062 1.00 91.94 81 GLU A N 1
ATOM 592 C CA . GLU A 1 81 ? -1.900 5.083 -21.013 1.00 91.94 81 GLU A CA 1
ATOM 593 C C . GLU A 1 81 ? -2.930 4.037 -20.569 1.00 91.94 81 GLU A C 1
ATOM 595 O O . GLU A 1 81 ? -4.133 4.264 -20.687 1.00 91.94 81 GLU A O 1
ATOM 600 N N . GLN A 1 82 ? -2.483 2.923 -19.980 1.00 91.88 82 GLN A N 1
ATOM 601 C CA . GLN A 1 82 ? -3.367 1.902 -19.403 1.00 91.88 82 GLN A CA 1
ATOM 602 C C . GLN A 1 82 ? -4.180 2.404 -18.202 1.00 91.88 82 GLN A C 1
ATOM 604 O O . GLN A 1 82 ? -5.271 1.893 -17.956 1.00 91.88 82 GLN A O 1
ATOM 609 N N . LEU A 1 83 ? -3.686 3.412 -17.478 1.00 87.19 83 LEU A N 1
ATOM 610 C CA . LEU A 1 83 ? -4.442 4.108 -16.432 1.00 87.19 83 LEU A CA 1
ATOM 611 C C . LEU A 1 83 ? -5.356 5.219 -16.980 1.00 87.19 83 LEU A C 1
ATOM 613 O O . LEU A 1 83 ? -6.097 5.829 -16.212 1.00 87.19 83 LEU A O 1
ATOM 617 N N . GLY A 1 84 ? -5.314 5.491 -18.288 1.00 88.69 84 GLY A N 1
ATOM 618 C CA . GLY A 1 84 ? -6.123 6.516 -18.950 1.00 88.69 84 GLY A CA 1
ATOM 619 C C . GLY A 1 84 ? -5.458 7.889 -19.080 1.00 88.69 84 GLY A C 1
ATOM 620 O O . GLY A 1 84 ? -6.128 8.835 -19.496 1.00 88.69 84 GLY A O 1
ATOM 621 N N . TYR A 1 85 ? -4.167 8.022 -18.760 1.00 88.50 85 TYR A N 1
ATOM 622 C CA . TYR A 1 85 ? -3.425 9.259 -19.014 1.00 88.50 85 TYR A CA 1
ATOM 623 C C . TYR A 1 85 ? -3.012 9.357 -20.483 1.00 88.50 85 TYR A C 1
ATOM 625 O O . TYR A 1 85 ? -2.566 8.387 -21.090 1.00 88.50 85 TYR A O 1
ATOM 633 N N . GLN A 1 86 ? -3.091 10.556 -21.051 1.00 87.25 86 GLN A N 1
ATOM 634 C CA . GLN A 1 86 ? -2.520 10.846 -22.362 1.00 87.25 86 GLN A CA 1
ATOM 635 C C . GLN A 1 86 ? -1.053 11.241 -22.203 1.00 87.25 86 GLN A C 1
ATOM 637 O O . GLN A 1 86 ? -0.740 12.240 -21.555 1.00 87.25 86 GLN A O 1
ATOM 642 N N . VAL A 1 87 ? -0.144 10.474 -22.800 1.00 87.81 87 VAL A N 1
ATOM 643 C CA . VAL A 1 87 ? 1.289 10.780 -22.772 1.00 87.81 87 VAL A CA 1
ATOM 644 C C . VAL A 1 87 ? 1.683 11.414 -24.096 1.00 87.81 87 VAL A C 1
ATOM 646 O O . VAL A 1 87 ? 1.427 10.855 -25.159 1.00 87.81 87 VAL A O 1
ATOM 649 N N . CYS A 1 88 ? 2.314 12.586 -24.054 1.00 82.50 88 CYS A N 1
ATOM 650 C CA . CYS A 1 88 ? 2.751 13.270 -25.267 1.00 82.50 88 CYS A CA 1
ATOM 651 C C . CYS A 1 88 ? 4.262 13.532 -25.296 1.00 82.50 88 CYS A C 1
ATOM 653 O O . CYS A 1 88 ? 4.974 13.472 -24.290 1.00 82.50 88 CYS A O 1
ATOM 655 N N . ALA A 1 89 ? 4.777 13.692 -26.518 1.00 66.56 89 ALA A N 1
ATOM 656 C CA . ALA A 1 89 ? 6.191 13.488 -26.816 1.00 66.56 89 ALA A CA 1
ATOM 657 C C . ALA A 1 89 ? 7.119 14.634 -26.374 1.00 66.56 89 ALA A C 1
ATOM 659 O O . ALA A 1 89 ? 8.320 14.389 -26.235 1.00 66.56 89 ALA A O 1
ATOM 660 N N . ALA A 1 90 ? 6.594 15.849 -26.157 1.00 62.38 90 ALA A N 1
ATOM 661 C CA . ALA A 1 90 ? 7.381 17.049 -25.861 1.00 62.38 90 ALA A CA 1
ATOM 662 C C . ALA A 1 90 ? 6.666 17.989 -24.877 1.00 62.38 90 ALA A C 1
ATOM 664 O O . ALA A 1 90 ? 5.477 18.254 -25.026 1.00 62.38 90 ALA A O 1
ATOM 665 N N . ALA A 1 91 ? 7.406 18.510 -23.894 1.00 60.19 91 ALA A N 1
ATOM 666 C CA . ALA A 1 91 ? 6.918 19.544 -22.986 1.00 60.19 91 ALA A CA 1
ATOM 667 C C . ALA A 1 91 ? 6.869 20.927 -23.674 1.00 60.19 91 ALA A C 1
ATOM 669 O O . ALA A 1 91 ? 7.711 21.199 -24.534 1.00 60.19 91 ALA A O 1
ATOM 670 N N . PRO A 1 92 ? 5.965 21.832 -23.257 1.00 59.75 92 PRO A N 1
ATOM 671 C CA . PRO A 1 92 ? 4.820 21.589 -22.385 1.00 59.75 92 PRO A CA 1
ATOM 672 C C . PRO A 1 92 ? 3.613 21.153 -23.229 1.00 59.75 92 PRO A C 1
ATOM 674 O O . PRO A 1 92 ? 3.052 21.938 -23.991 1.00 59.75 92 PRO A O 1
ATOM 677 N N . CYS A 1 93 ? 3.208 19.893 -23.099 1.00 64.75 93 CYS A N 1
ATOM 678 C CA . CYS A 1 93 ? 1.919 19.424 -23.588 1.00 64.75 93 CYS A CA 1
ATOM 679 C C . CYS A 1 93 ? 1.147 18.883 -22.384 1.00 64.75 93 CYS A C 1
ATOM 681 O O . CYS A 1 93 ? 1.641 18.019 -21.660 1.00 64.75 93 CYS A O 1
ATOM 683 N N . GLY A 1 94 ? -0.049 19.418 -22.166 1.00 66.75 94 GLY A N 1
ATOM 684 C CA . GLY A 1 94 ? -0.963 18.921 -21.148 1.00 66.75 94 GLY A CA 1
ATOM 685 C C . GLY A 1 94 ? -0.943 19.639 -19.801 1.00 66.75 94 GLY A C 1
ATOM 686 O O . GLY A 1 94 ? -0.566 20.805 -19.695 1.00 66.75 94 GLY A O 1
ATOM 687 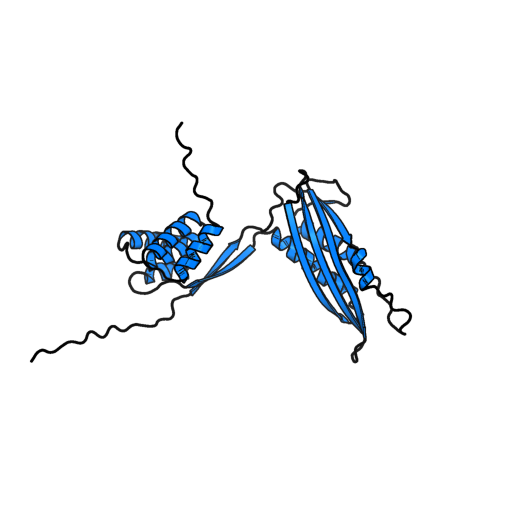N N . ASP A 1 95 ? -1.425 18.926 -18.784 1.00 75.31 95 ASP A N 1
ATOM 688 C CA . ASP A 1 95 ? -1.736 19.449 -17.448 1.00 75.31 95 ASP A CA 1
ATOM 689 C C . ASP A 1 95 ? -0.571 19.300 -16.446 1.00 75.31 95 ASP A C 1
ATOM 691 O O . ASP A 1 95 ? -0.639 19.792 -15.314 1.00 75.31 95 ASP A O 1
ATOM 695 N N . GLY A 1 96 ? 0.491 18.593 -16.843 1.00 78.56 96 GLY A N 1
ATOM 696 C CA . GLY A 1 96 ? 1.689 18.391 -16.037 1.00 78.56 96 GLY A CA 1
ATOM 697 C C . GLY A 1 96 ? 2.861 17.796 -16.821 1.00 78.56 96 GLY A C 1
ATOM 698 O O . GLY A 1 96 ? 2.736 17.373 -17.972 1.00 78.56 96 GLY A O 1
ATOM 699 N N . ALA A 1 97 ? 4.019 17.735 -16.168 1.00 82.94 97 ALA A N 1
ATOM 700 C CA . ALA A 1 97 ? 5.245 17.163 -16.708 1.00 82.94 97 ALA A CA 1
ATOM 701 C C . ALA A 1 97 ? 5.827 16.107 -15.763 1.00 82.94 97 ALA A C 1
ATOM 703 O O . ALA A 1 97 ? 5.898 16.294 -14.550 1.00 82.94 97 ALA A O 1
ATOM 704 N N . MET A 1 98 ? 6.259 14.988 -16.336 1.00 84.81 98 MET A N 1
ATOM 705 C CA . MET A 1 98 ? 6.942 13.905 -15.646 1.00 84.81 98 MET A CA 1
ATOM 706 C C . MET A 1 98 ? 8.370 13.797 -16.164 1.00 84.81 98 MET A C 1
ATOM 708 O O . MET A 1 98 ? 8.593 13.529 -17.346 1.00 84.81 98 MET A O 1
ATOM 712 N N . ASN A 1 99 ? 9.329 13.967 -15.260 1.00 86.62 99 ASN A N 1
ATOM 713 C CA . ASN A 1 99 ? 10.749 13.838 -15.540 1.00 86.62 99 ASN A CA 1
ATOM 714 C C . ASN A 1 99 ? 11.301 12.616 -14.806 1.00 86.62 99 ASN A C 1
ATOM 716 O O . ASN A 1 99 ? 11.220 12.508 -13.583 1.00 86.62 99 ASN A O 1
ATOM 720 N N . VAL A 1 100 ? 11.882 11.698 -15.564 1.00 85.88 100 VAL A N 1
ATOM 721 C CA . VAL A 1 100 ? 12.477 10.460 -15.069 1.00 85.88 100 VAL A CA 1
ATOM 722 C C . VAL A 1 100 ? 13.978 10.543 -15.270 1.00 85.88 100 VAL A C 1
ATOM 724 O O . VAL A 1 100 ? 14.464 10.500 -16.393 1.00 85.88 100 VAL A O 1
ATOM 727 N N . GLU A 1 101 ? 14.729 10.648 -14.191 1.00 86.06 101 GLU A N 1
ATOM 728 C CA . GLU A 1 101 ? 16.184 10.656 -14.206 1.00 86.06 101 GLU A CA 1
ATOM 729 C C . GLU A 1 101 ? 16.711 9.246 -13.914 1.00 86.06 101 GLU A C 1
ATOM 731 O O . GLU A 1 101 ? 16.498 8.693 -12.836 1.00 86.06 101 GLU A O 1
ATOM 736 N N . LEU A 1 102 ? 17.404 8.638 -14.875 1.00 82.12 102 LEU A N 1
ATOM 737 C CA . LEU A 1 102 ? 18.143 7.395 -14.673 1.00 82.12 102 LEU A CA 1
ATOM 738 C C . LEU A 1 102 ? 19.446 7.724 -13.940 1.00 82.12 102 LEU A C 1
ATOM 740 O O . LEU A 1 102 ? 20.431 8.126 -14.560 1.00 82.12 102 LEU A O 1
ATOM 744 N N . VAL A 1 103 ? 19.420 7.571 -12.616 1.00 85.00 103 VAL A N 1
ATOM 745 C CA . VAL A 1 103 ? 20.550 7.841 -11.713 1.00 85.00 103 VAL A CA 1
ATOM 746 C C . VAL A 1 103 ? 21.637 6.773 -11.862 1.00 85.00 103 VAL A C 1
ATOM 748 O O . VAL A 1 103 ? 22.823 7.074 -11.764 1.00 85.00 103 VAL A O 1
ATOM 751 N N . GLU A 1 104 ? 21.236 5.521 -12.098 1.00 81.06 104 GLU A N 1
ATOM 752 C CA . GLU A 1 104 ? 22.133 4.403 -12.415 1.00 81.06 104 GLU A CA 1
ATOM 753 C C . GLU A 1 104 ? 21.499 3.594 -13.560 1.00 81.06 104 GLU A C 1
ATOM 755 O O . GLU A 1 104 ? 20.297 3.323 -13.541 1.00 81.06 104 GLU A O 1
ATOM 760 N N . SER A 1 105 ? 22.276 3.235 -14.583 1.00 79.81 105 SER A N 1
ATOM 761 C CA . SER A 1 105 ? 21.797 2.476 -15.746 1.00 79.81 105 SER A CA 1
ATOM 762 C C . SER A 1 105 ? 22.947 1.655 -16.321 1.00 79.81 105 SER A C 1
ATOM 764 O O . SER A 1 105 ? 23.640 2.096 -17.236 1.00 79.81 105 SER A O 1
ATOM 766 N N . ASP A 1 106 ? 23.125 0.453 -15.785 1.00 78.50 106 ASP A N 1
ATOM 767 C CA . ASP A 1 106 ? 24.243 -0.431 -16.099 1.00 78.50 106 ASP A CA 1
ATOM 768 C C . ASP A 1 106 ? 23.722 -1.705 -16.791 1.00 78.50 106 ASP A C 1
ATOM 770 O O . ASP A 1 106 ? 22.906 -2.441 -16.232 1.00 78.50 106 ASP A O 1
ATOM 774 N N . VAL A 1 107 ? 24.206 -2.001 -18.003 1.00 77.56 107 VAL A N 1
ATOM 775 C CA . VAL A 1 107 ? 23.949 -3.275 -18.703 1.00 77.56 107 VAL A CA 1
ATOM 776 C C . VAL A 1 107 ? 25.287 -3.927 -19.010 1.00 77.56 107 VAL A C 1
ATOM 778 O O . VAL A 1 107 ? 25.887 -3.713 -20.061 1.00 77.56 107 VAL A O 1
ATOM 781 N N . ASN A 1 108 ? 25.766 -4.721 -18.058 1.00 74.44 108 ASN A N 1
ATOM 782 C CA . ASN A 1 108 ? 27.115 -5.271 -18.093 1.00 74.44 108 ASN A CA 1
ATOM 783 C C . ASN A 1 108 ? 27.095 -6.755 -18.440 1.00 74.44 108 ASN A C 1
ATOM 785 O O . ASN A 1 108 ? 26.241 -7.505 -17.963 1.00 74.44 108 ASN A O 1
ATOM 789 N N . THR A 1 109 ? 28.064 -7.179 -19.252 1.00 72.19 109 THR A N 1
ATOM 790 C CA . THR A 1 109 ? 28.300 -8.596 -19.546 1.00 72.19 109 THR A CA 1
ATOM 791 C C . THR A 1 109 ? 29.425 -9.115 -18.656 1.00 72.19 109 THR A C 1
ATOM 793 O O . THR A 1 109 ? 30.548 -8.626 -18.715 1.00 72.19 109 THR A O 1
ATOM 796 N N . GLU A 1 110 ? 29.124 -10.117 -17.840 1.00 74.62 110 GLU A N 1
ATOM 797 C CA . GLU A 1 110 ? 30.069 -10.860 -17.012 1.00 74.62 110 GLU A CA 1
ATOM 798 C C . GLU A 1 110 ? 30.336 -12.225 -17.670 1.00 74.62 110 GLU A C 1
ATOM 800 O O . GLU A 1 110 ? 29.410 -12.996 -17.938 1.00 74.62 110 GLU A O 1
ATOM 805 N N . PHE A 1 111 ? 31.601 -12.557 -17.932 1.00 72.88 111 PHE A N 1
ATOM 806 C CA . PHE A 1 111 ? 31.973 -13.876 -18.450 1.00 72.88 111 PHE A CA 1
ATOM 807 C C . PHE A 1 111 ? 32.114 -14.860 -17.291 1.00 72.88 111 PHE A C 1
ATOM 809 O O . PHE A 1 111 ? 32.986 -14.708 -16.439 1.00 72.88 111 PHE A O 1
ATOM 816 N N . THR A 1 112 ? 31.249 -15.873 -17.255 1.00 74.69 112 THR A N 1
ATOM 817 C CA . THR A 1 112 ? 31.288 -16.930 -16.236 1.00 74.69 112 THR A CA 1
ATOM 818 C C . THR A 1 112 ? 31.742 -18.256 -16.839 1.00 74.69 112 THR A C 1
ATOM 820 O O . THR A 1 112 ? 31.731 -18.420 -18.058 1.00 74.69 112 THR A O 1
ATOM 823 N N . GLN A 1 113 ? 32.091 -19.235 -15.996 1.00 75.56 113 GLN A N 1
ATOM 824 C CA . GLN A 1 113 ? 32.438 -20.590 -16.459 1.00 75.56 113 GLN A CA 1
ATOM 825 C C . GLN A 1 113 ? 31.300 -21.258 -17.260 1.00 75.56 113 GLN A C 1
ATOM 827 O O . GLN A 1 113 ? 31.560 -22.107 -18.103 1.00 75.56 113 GLN A O 1
ATOM 832 N N . ASN A 1 114 ? 30.055 -20.815 -17.052 1.00 78.31 114 ASN A N 1
ATOM 833 C CA . ASN A 1 114 ? 28.853 -21.297 -17.737 1.00 78.31 114 ASN A CA 1
ATOM 834 C C . ASN A 1 114 ? 28.449 -20.417 -18.941 1.00 78.31 114 ASN A C 1
ATOM 836 O O . ASN A 1 114 ? 27.302 -20.464 -19.383 1.00 78.31 114 ASN A O 1
ATOM 840 N N . GLY A 1 115 ? 29.366 -19.582 -19.442 1.00 78.12 115 GLY A N 1
ATOM 841 C CA . GLY A 1 115 ? 29.144 -18.671 -20.566 1.00 78.12 115 GLY A CA 1
ATOM 842 C C . GLY A 1 115 ? 28.879 -17.213 -20.159 1.00 78.12 115 GLY A C 1
ATOM 843 O O . GLY A 1 115 ? 28.895 -16.868 -18.968 1.00 78.12 115 GLY A O 1
ATOM 844 N N . PRO A 1 116 ? 28.672 -16.324 -21.148 1.00 79.62 116 PRO A N 1
ATOM 845 C CA . PRO A 1 116 ? 28.445 -14.904 -20.914 1.00 79.62 116 PRO A CA 1
ATOM 846 C C . PRO A 1 116 ? 27.068 -14.667 -20.286 1.00 79.62 116 PRO A C 1
ATOM 848 O O . PRO A 1 116 ? 26.030 -15.117 -20.784 1.00 79.62 116 PRO A O 1
ATOM 851 N N . ARG A 1 117 ? 27.058 -13.926 -19.182 1.00 83.06 117 ARG A N 1
ATOM 852 C CA . ARG A 1 117 ? 25.854 -13.511 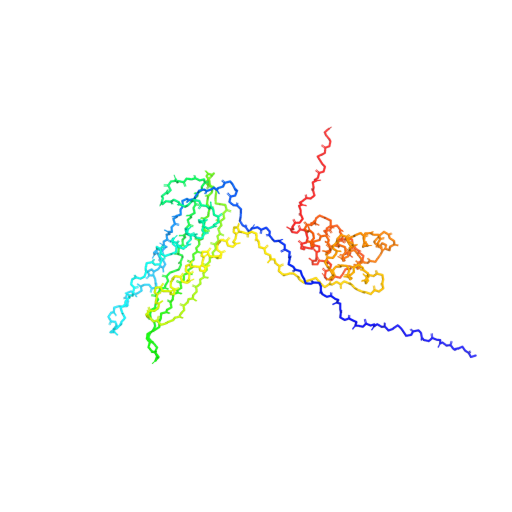-18.466 1.00 83.06 117 ARG A CA 1
ATOM 853 C C . ARG A 1 117 ? 25.730 -12.003 -18.528 1.00 83.06 117 ARG A C 1
ATOM 855 O O . ARG A 1 117 ? 26.726 -11.302 -18.455 1.00 83.06 117 ARG A O 1
ATOM 862 N N . VAL A 1 118 ? 24.509 -11.505 -18.626 1.00 85.44 118 VAL A N 1
ATOM 863 C CA . VAL A 1 118 ? 24.230 -10.069 -18.573 1.00 85.44 118 VAL A CA 1
ATOM 864 C C . VAL A 1 118 ? 23.541 -9.743 -17.264 1.00 85.44 118 VAL A C 1
ATOM 866 O O . VAL A 1 118 ? 22.638 -10.473 -16.852 1.00 85.44 118 VAL A O 1
ATOM 869 N N . ARG A 1 119 ? 23.964 -8.646 -16.635 1.00 85.50 119 ARG A N 1
ATOM 870 C CA . ARG A 1 119 ? 23.296 -7.990 -15.513 1.00 85.50 119 ARG A CA 1
ATOM 871 C C . ARG A 1 119 ? 22.778 -6.639 -15.997 1.00 85.50 119 ARG A C 1
ATOM 873 O O . ARG A 1 119 ? 23.571 -5.779 -16.365 1.00 85.50 119 ARG A O 1
ATOM 880 N N . ALA A 1 120 ? 21.463 -6.470 -15.988 1.00 86.88 120 ALA A N 1
ATOM 881 C CA . ALA A 1 120 ? 20.788 -5.207 -16.241 1.00 86.88 120 ALA A CA 1
ATOM 882 C C . ALA A 1 120 ? 20.351 -4.611 -14.900 1.00 86.88 120 ALA A C 1
ATOM 884 O O . ALA A 1 120 ? 19.550 -5.222 -14.193 1.00 86.88 120 ALA A O 1
ATOM 885 N N . HIS A 1 121 ? 20.883 -3.447 -14.549 1.00 87.31 121 HIS A N 1
ATOM 886 C CA . HIS A 1 121 ? 20.518 -2.680 -13.365 1.00 87.31 121 HIS A CA 1
ATOM 887 C C . HIS A 1 121 ? 20.063 -1.290 -13.789 1.00 87.31 121 HIS A C 1
ATOM 889 O O . HIS A 1 121 ? 20.756 -0.615 -14.550 1.00 87.31 121 HIS A O 1
ATOM 895 N N . VAL A 1 122 ? 18.914 -0.854 -13.284 1.00 88.00 122 VAL A N 1
ATOM 896 C CA . VAL A 1 122 ? 18.438 0.514 -13.488 1.00 88.00 122 VAL A CA 1
ATOM 897 C C . VAL A 1 122 ? 17.911 1.051 -12.173 1.00 88.00 122 VAL A C 1
ATOM 899 O O . VAL A 1 122 ? 17.159 0.370 -11.475 1.00 88.00 122 VAL A O 1
ATOM 902 N N . LYS A 1 123 ? 18.273 2.294 -11.877 1.00 88.06 123 LYS A N 1
ATOM 903 C CA . LYS A 1 123 ? 17.725 3.109 -10.802 1.00 88.06 123 LYS A CA 1
ATOM 904 C C . LYS A 1 123 ? 17.216 4.410 -11.395 1.00 88.06 123 LYS A C 1
ATOM 906 O O . LYS A 1 123 ? 17.981 5.172 -11.982 1.00 88.06 123 LYS A O 1
ATOM 911 N N . ALA A 1 124 ? 15.925 4.653 -11.233 1.00 89.06 124 ALA A N 1
ATOM 912 C CA . ALA A 1 124 ? 15.228 5.810 -11.762 1.00 89.06 124 ALA A CA 1
ATOM 913 C C . ALA A 1 124 ? 14.681 6.667 -10.617 1.00 89.06 124 ALA A C 1
ATOM 915 O O . ALA A 1 124 ? 14.048 6.149 -9.695 1.00 89.06 124 ALA A O 1
ATOM 916 N N . ARG A 1 125 ? 14.908 7.976 -10.686 1.00 91.12 125 ARG A N 1
ATOM 917 C CA . ARG A 1 125 ? 14.208 8.986 -9.897 1.00 91.12 125 ARG A CA 1
ATOM 918 C C . ARG A 1 125 ? 13.097 9.571 -10.761 1.00 91.12 125 ARG A C 1
ATOM 920 O O . ARG A 1 125 ? 13.364 10.053 -11.855 1.00 91.12 125 ARG A O 1
ATOM 927 N N . VAL A 1 126 ? 11.857 9.488 -10.308 1.00 88.56 126 VAL A N 1
ATOM 928 C CA . VAL A 1 126 ? 10.678 9.968 -11.029 1.00 88.56 126 VAL A CA 1
ATOM 929 C C . VAL A 1 126 ? 10.156 11.195 -10.309 1.00 88.56 126 VAL A C 1
ATOM 931 O O . VAL A 1 126 ? 9.713 11.107 -9.168 1.00 88.56 126 VAL A O 1
ATOM 934 N N . THR A 1 127 ? 10.192 12.326 -10.996 1.00 86.94 127 THR A N 1
ATOM 935 C CA . THR A 1 127 ? 9.671 13.603 -10.518 1.00 86.94 127 THR A CA 1
ATOM 936 C C . THR A 1 127 ? 8.458 13.993 -11.343 1.00 86.94 127 THR A C 1
ATOM 938 O O . THR A 1 127 ? 8.484 13.918 -12.572 1.00 86.94 127 THR A O 1
ATOM 941 N N . VAL A 1 128 ? 7.380 14.388 -10.672 1.00 84.69 128 VAL A N 1
ATOM 942 C CA . VAL A 1 128 ? 6.150 14.840 -11.328 1.00 84.69 128 VAL A CA 1
ATOM 943 C C . VAL A 1 128 ? 5.862 16.265 -10.890 1.00 84.69 128 VAL A C 1
ATOM 945 O O . VAL A 1 128 ? 5.729 16.535 -9.699 1.00 84.69 128 VAL A O 1
ATOM 948 N N . THR A 1 129 ? 5.777 17.172 -11.856 1.00 80.94 129 THR A N 1
ATOM 949 C CA . THR A 1 129 ? 5.438 18.586 -11.668 1.00 80.94 129 THR A CA 1
ATOM 950 C C . THR A 1 129 ? 4.082 18.870 -12.297 1.00 80.94 129 THR A C 1
ATOM 952 O O . THR A 1 129 ? 3.835 18.462 -13.434 1.00 80.94 129 THR A O 1
ATOM 955 N N . GLN A 1 130 ? 3.212 19.573 -11.581 1.00 75.69 130 GLN A N 1
ATOM 956 C CA . GLN A 1 130 ? 1.943 20.059 -12.127 1.00 75.69 130 GLN A CA 1
ATOM 957 C C . GLN A 1 130 ? 2.137 21.432 -12.795 1.00 75.69 130 GLN A C 1
ATOM 959 O O . GLN A 1 130 ? 3.211 22.028 -12.711 1.00 75.69 130 GLN A O 1
ATOM 964 N N . ASN A 1 131 ? 1.116 21.931 -13.502 1.00 66.06 131 ASN A N 1
ATOM 965 C CA . ASN A 1 131 ? 1.171 23.213 -14.224 1.00 66.06 131 ASN A CA 1
ATOM 966 C C . ASN A 1 131 ? 1.462 24.448 -13.349 1.00 66.06 131 ASN A C 1
ATOM 968 O O . ASN A 1 131 ? 1.817 25.497 -13.882 1.00 66.06 131 ASN A O 1
ATOM 972 N N . ASP A 1 132 ? 1.341 24.341 -12.027 1.00 67.88 132 ASP A N 1
ATOM 973 C CA . ASP A 1 132 ? 1.768 25.378 -11.081 1.00 67.88 132 ASP A CA 1
ATOM 974 C C . ASP A 1 132 ? 3.299 25.435 -10.888 1.00 67.88 132 ASP A C 1
ATOM 976 O O . ASP A 1 132 ? 3.805 26.302 -10.177 1.00 67.88 132 ASP A O 1
ATOM 980 N N . GLY A 1 133 ? 4.044 24.536 -11.542 1.00 64.31 133 GLY A N 1
ATOM 981 C CA . GLY A 1 133 ? 5.502 24.455 -11.488 1.00 64.31 133 GLY A CA 1
ATOM 982 C C . GLY A 1 133 ? 6.038 23.852 -10.190 1.00 64.31 133 GLY A C 1
ATOM 983 O O . GLY A 1 133 ? 7.256 23.789 -10.013 1.00 64.31 133 GLY A O 1
ATOM 984 N N . VAL A 1 134 ? 5.165 23.393 -9.289 1.00 70.44 134 VAL A N 1
ATOM 985 C CA . VAL A 1 134 ? 5.564 22.785 -8.021 1.00 70.44 134 VAL A CA 1
ATOM 986 C C . VAL A 1 134 ? 5.831 21.297 -8.238 1.00 70.44 134 VAL A C 1
ATOM 988 O O . VAL A 1 134 ? 5.079 20.586 -8.909 1.00 70.44 134 VAL A O 1
ATOM 991 N N . LEU A 1 135 ? 6.938 20.811 -7.670 1.00 67.56 135 LEU A N 1
ATOM 992 C CA . LEU A 1 135 ? 7.229 19.383 -7.608 1.00 67.56 135 LEU A CA 1
ATOM 993 C C . LEU A 1 135 ? 6.189 18.714 -6.705 1.00 67.56 135 LEU A C 1
ATOM 995 O O . LEU A 1 135 ? 6.236 18.863 -5.486 1.00 67.56 135 LEU A O 1
ATOM 999 N N . ALA A 1 136 ? 5.254 17.991 -7.314 1.00 72.06 136 ALA A N 1
ATOM 1000 C CA . ALA A 1 136 ? 4.171 17.326 -6.604 1.00 72.06 136 ALA A CA 1
ATOM 1001 C C . ALA A 1 136 ? 4.648 16.014 -5.970 1.00 72.06 136 ALA A C 1
ATOM 1003 O O . ALA A 1 136 ? 4.269 15.698 -4.845 1.00 72.06 136 ALA A O 1
ATOM 1004 N N . TYR A 1 137 ? 5.503 15.263 -6.674 1.00 81.81 137 TYR A N 1
ATOM 1005 C CA . TYR A 1 137 ? 5.976 13.954 -6.225 1.00 81.81 137 TYR A CA 1
ATOM 1006 C C . TYR A 1 137 ? 7.412 13.670 -6.670 1.00 81.81 137 TYR A C 1
ATOM 1008 O O . TYR A 1 137 ? 7.806 14.037 -7.778 1.00 81.81 137 TYR A O 1
ATOM 1016 N N . ASP A 1 138 ? 8.164 12.972 -5.817 1.00 87.00 138 ASP A N 1
ATOM 1017 C CA . ASP A 1 138 ? 9.542 12.533 -6.054 1.00 87.00 138 ASP A CA 1
ATOM 1018 C C . ASP A 1 138 ? 9.717 11.102 -5.536 1.00 87.00 138 ASP A C 1
ATOM 1020 O O . ASP A 1 138 ? 9.701 10.848 -4.330 1.00 87.00 138 ASP A O 1
ATOM 1024 N N . PHE A 1 139 ? 9.843 10.158 -6.462 1.00 88.44 139 PHE A N 1
ATOM 1025 C CA . PHE A 1 139 ? 9.969 8.737 -6.169 1.00 88.44 139 PHE A CA 1
ATOM 1026 C C . PHE A 1 139 ? 11.301 8.194 -6.666 1.00 88.44 139 PHE A C 1
ATOM 1028 O O . PHE A 1 139 ? 11.833 8.645 -7.676 1.00 88.44 139 PHE A O 1
ATOM 1035 N N . SER A 1 140 ? 11.814 7.150 -6.016 1.00 90.31 140 SER A N 1
ATOM 1036 C CA . SER A 1 140 ? 12.967 6.403 -6.518 1.00 90.31 140 SER A CA 1
ATOM 1037 C C . SER A 1 140 ? 12.651 4.917 -6.609 1.00 90.31 140 SER A C 1
ATOM 1039 O O . SER A 1 140 ? 12.226 4.293 -5.637 1.00 90.31 140 SER A O 1
ATOM 1041 N N . PHE A 1 141 ? 12.890 4.342 -7.785 1.00 91.81 141 PHE A N 1
ATOM 1042 C CA . PHE A 1 141 ? 12.687 2.928 -8.073 1.00 91.81 141 PHE A CA 1
ATOM 1043 C C . PHE A 1 141 ? 13.971 2.323 -8.621 1.00 91.81 141 PHE A C 1
ATOM 1045 O O . PHE A 1 141 ? 14.743 2.990 -9.307 1.00 91.81 141 PHE A O 1
ATOM 1052 N N . TRP A 1 142 ? 14.189 1.043 -8.350 1.00 91.81 142 TRP A N 1
ATOM 1053 C CA . TRP A 1 142 ? 15.300 0.298 -8.921 1.00 91.81 142 TRP A CA 1
ATOM 1054 C C . TRP A 1 142 ? 14.927 -1.170 -9.105 1.00 91.81 142 TRP A C 1
ATOM 1056 O O . TRP A 1 142 ? 14.087 -1.693 -8.369 1.00 91.81 142 TRP A O 1
ATOM 1066 N N . ASP A 1 143 ? 15.567 -1.826 -10.069 1.00 93.38 143 ASP A N 1
ATOM 1067 C CA . ASP A 1 143 ? 15.527 -3.279 -10.239 1.00 93.38 143 ASP A CA 1
ATOM 1068 C C . ASP A 1 143 ? 16.855 -3.770 -10.841 1.00 93.38 143 ASP A C 1
ATOM 1070 O O . ASP A 1 143 ? 17.586 -3.019 -11.496 1.00 93.38 143 ASP A O 1
ATOM 1074 N N . THR A 1 144 ? 17.169 -5.043 -10.605 1.00 91.69 144 THR A N 1
ATOM 1075 C CA . THR A 1 144 ? 18.342 -5.720 -11.163 1.00 91.69 144 THR A CA 1
ATOM 1076 C C . THR A 1 144 ? 17.947 -7.099 -11.659 1.00 91.69 144 THR A C 1
ATOM 1078 O O . THR A 1 144 ? 17.461 -7.935 -10.896 1.00 91.69 144 THR A O 1
ATOM 1081 N N . ARG A 1 145 ? 18.219 -7.383 -12.931 1.00 92.31 145 ARG A N 1
ATOM 1082 C CA . ARG A 1 145 ? 17.953 -8.684 -13.551 1.00 92.31 145 ARG A CA 1
ATOM 1083 C C . ARG A 1 145 ? 19.215 -9.247 -14.171 1.00 92.31 145 ARG A C 1
ATOM 1085 O O . ARG A 1 145 ? 19.981 -8.525 -14.799 1.00 92.31 145 ARG A O 1
ATOM 1092 N N . SER A 1 146 ? 19.393 -10.556 -14.032 1.00 90.69 146 SER A N 1
ATOM 1093 C CA . SER A 1 146 ? 20.562 -11.257 -14.555 1.00 90.69 146 SER A CA 1
ATOM 1094 C C . SER A 1 146 ? 20.150 -12.488 -15.352 1.00 90.69 146 SER A C 1
ATOM 1096 O O . SER A 1 146 ? 19.283 -13.246 -14.919 1.00 90.69 146 SER A O 1
ATOM 1098 N N . GLY A 1 147 ? 20.791 -12.730 -16.491 1.00 89.31 147 GLY A N 1
ATOM 1099 C CA . GLY A 1 147 ? 20.450 -13.845 -17.377 1.00 89.31 147 GLY A CA 1
ATOM 1100 C C . GLY A 1 147 ? 21.516 -14.119 -18.431 1.00 89.31 147 GLY A C 1
ATOM 1101 O O . GLY A 1 147 ? 22.636 -13.628 -18.323 1.00 89.31 147 GLY A O 1
ATOM 1102 N N . SER A 1 148 ? 21.184 -14.935 -19.433 1.00 85.88 148 SER A N 1
ATOM 1103 C CA . SER A 1 148 ? 22.067 -15.162 -20.582 1.00 85.88 148 SER A CA 1
ATOM 1104 C C . SER A 1 148 ? 22.230 -13.883 -21.405 1.00 85.88 148 SER A C 1
ATOM 1106 O O . SER A 1 148 ? 21.308 -13.068 -21.479 1.00 85.88 148 SER A O 1
ATOM 1108 N N . ALA A 1 149 ? 23.388 -13.716 -22.051 1.00 80.31 149 ALA A N 1
ATOM 1109 C CA . ALA A 1 149 ? 23.657 -12.538 -22.878 1.00 80.31 149 ALA A CA 1
ATOM 1110 C C . ALA A 1 149 ? 22.661 -12.360 -24.039 1.00 80.31 149 ALA A C 1
ATOM 1112 O O . ALA A 1 149 ? 22.266 -11.240 -24.348 1.00 80.31 149 ALA A O 1
ATOM 1113 N N . GLU A 1 150 ? 22.159 -13.460 -24.603 1.00 82.38 150 GLU A N 1
ATOM 1114 C CA . GLU A 1 150 ? 21.122 -13.463 -25.648 1.00 82.38 150 GLU A CA 1
ATOM 1115 C C . GLU A 1 150 ? 19.810 -12.792 -25.206 1.00 82.38 150 GLU A C 1
ATOM 1117 O O . GLU A 1 150 ? 19.046 -12.299 -26.031 1.00 82.38 150 GLU A O 1
ATOM 1122 N N . ARG A 1 151 ? 19.543 -12.744 -23.893 1.00 87.06 151 ARG A N 1
ATOM 1123 C CA . ARG A 1 151 ? 18.333 -12.145 -23.313 1.00 87.06 151 ARG A CA 1
ATOM 1124 C C . ARG A 1 151 ? 18.540 -10.710 -22.833 1.00 87.06 151 ARG A C 1
ATOM 1126 O O . ARG A 1 151 ? 17.655 -10.181 -22.168 1.00 87.06 151 ARG A O 1
ATOM 1133 N N . ALA A 1 152 ? 19.659 -10.056 -23.152 1.00 83.00 152 ALA A N 1
ATOM 1134 C CA . ALA A 1 152 ? 19.971 -8.710 -22.658 1.00 83.00 152 ALA A CA 1
ATOM 1135 C C . ALA A 1 152 ? 18.828 -7.701 -22.875 1.00 83.00 152 ALA A C 1
ATOM 1137 O O . ALA A 1 152 ? 18.405 -7.038 -21.928 1.00 83.00 152 ALA A O 1
ATOM 1138 N N . GLY A 1 153 ? 18.261 -7.647 -24.086 1.00 84.19 153 GLY A N 1
ATOM 1139 C CA . GLY A 1 153 ? 17.119 -6.776 -24.390 1.00 84.19 153 GLY A CA 1
ATOM 1140 C C . GLY A 1 153 ? 15.866 -7.112 -23.570 1.00 84.19 153 GLY A C 1
ATOM 1141 O O . GLY A 1 153 ? 15.196 -6.212 -23.067 1.00 84.19 153 GLY A O 1
ATOM 1142 N N . GLN A 1 154 ? 15.585 -8.403 -23.359 1.00 88.56 154 GLN A N 1
ATOM 1143 C CA . GLN A 1 154 ? 14.469 -8.854 -22.521 1.00 88.56 154 GLN A CA 1
ATOM 1144 C C . GLN A 1 154 ? 14.675 -8.465 -21.051 1.00 88.56 154 GLN A C 1
ATOM 1146 O O . GLN A 1 154 ? 13.734 -8.017 -20.406 1.00 88.56 154 GLN A O 1
ATOM 1151 N N . LEU A 1 155 ? 15.892 -8.614 -20.518 1.00 89.44 155 LEU A N 1
ATOM 1152 C CA . LEU A 1 155 ? 16.212 -8.262 -19.131 1.00 89.44 155 LEU A CA 1
ATOM 1153 C C . LEU A 1 155 ? 16.020 -6.764 -18.876 1.00 89.44 155 LEU A C 1
ATOM 1155 O O . LEU A 1 155 ? 15.422 -6.400 -17.867 1.00 89.44 155 LEU A O 1
ATOM 1159 N N . VAL A 1 156 ? 16.458 -5.907 -19.805 1.00 88.88 156 VAL A N 1
ATOM 1160 C CA . VAL A 1 156 ? 16.209 -4.457 -19.733 1.00 88.88 156 VAL A CA 1
ATOM 1161 C C . VAL A 1 156 ? 14.714 -4.151 -19.811 1.00 88.88 156 VAL A C 1
ATOM 1163 O O . VAL A 1 156 ? 14.222 -3.330 -19.042 1.00 88.88 156 VAL A O 1
ATOM 1166 N N . GLY A 1 157 ? 13.975 -4.851 -20.678 1.00 91.06 157 GLY A N 1
ATOM 1167 C CA . GLY A 1 157 ? 12.515 -4.761 -20.738 1.00 91.06 157 GLY A CA 1
ATOM 1168 C C . GLY A 1 157 ? 11.849 -5.079 -19.398 1.00 91.06 157 GLY A C 1
ATOM 1169 O O . GLY A 1 157 ? 11.043 -4.287 -18.929 1.00 91.06 157 GLY A O 1
ATOM 1170 N N . LEU A 1 158 ? 12.249 -6.173 -18.742 1.00 93.31 158 LEU A N 1
ATOM 1171 C CA . LEU A 1 158 ? 11.712 -6.579 -17.437 1.00 93.31 158 LEU A CA 1
ATOM 1172 C C . LEU A 1 158 ? 12.020 -5.569 -16.325 1.00 93.31 158 LEU A C 1
ATOM 1174 O O . LEU A 1 158 ? 11.161 -5.304 -15.487 1.00 93.31 158 LEU A O 1
ATOM 1178 N N . VAL A 1 159 ? 13.229 -5.001 -16.318 1.00 92.56 159 VAL A N 1
ATOM 1179 C CA . VAL A 1 159 ? 13.604 -3.933 -15.380 1.00 92.56 159 VAL A CA 1
ATOM 1180 C C . VAL A 1 159 ? 12.733 -2.692 -15.606 1.00 92.56 159 VAL A C 1
ATOM 1182 O O . VAL A 1 159 ? 12.185 -2.140 -14.654 1.00 92.56 159 VAL A O 1
ATOM 1185 N N . ALA A 1 160 ? 12.555 -2.281 -16.863 1.00 91.75 160 ALA A N 1
ATOM 1186 C CA . ALA A 1 160 ? 11.717 -1.141 -17.220 1.00 91.75 160 ALA A CA 1
ATOM 1187 C C . ALA A 1 160 ? 10.233 -1.371 -16.883 1.00 91.75 160 ALA A C 1
ATOM 1189 O O . ALA A 1 160 ? 9.590 -0.473 -16.343 1.00 91.75 160 ALA A O 1
ATOM 1190 N N . ASP A 1 161 ? 9.704 -2.572 -17.141 1.00 94.19 161 ASP A N 1
ATOM 1191 C CA . ASP A 1 161 ? 8.345 -2.966 -16.756 1.00 94.19 161 ASP A CA 1
ATOM 1192 C C . ASP A 1 161 ? 8.181 -2.916 -15.230 1.00 94.19 161 ASP A C 1
ATOM 1194 O O . ASP A 1 161 ? 7.170 -2.428 -14.731 1.00 94.19 161 ASP A O 1
ATOM 1198 N N . ASN A 1 162 ? 9.177 -3.375 -14.462 1.00 94.31 162 ASN A N 1
ATOM 1199 C CA . ASN A 1 162 ? 9.125 -3.300 -13.004 1.00 94.31 162 ASN A CA 1
ATOM 1200 C C . ASN A 1 162 ? 9.075 -1.851 -12.508 1.00 94.31 162 ASN A C 1
ATOM 1202 O O . ASN A 1 162 ? 8.206 -1.523 -11.703 1.00 94.31 162 ASN A O 1
ATOM 1206 N N . ILE A 1 163 ? 9.953 -0.983 -13.017 1.00 93.19 163 ILE A N 1
ATOM 1207 C CA . ILE A 1 163 ? 9.960 0.446 -12.674 1.00 93.19 163 ILE A CA 1
ATOM 1208 C C . ILE A 1 163 ? 8.603 1.080 -13.003 1.00 93.19 163 ILE A C 1
ATOM 1210 O O . ILE A 1 163 ? 8.020 1.745 -12.147 1.00 93.19 163 ILE A O 1
ATOM 1214 N N . ALA A 1 164 ? 8.069 0.826 -14.201 1.00 92.31 164 ALA A N 1
ATOM 1215 C CA . ALA A 1 164 ? 6.783 1.367 -14.626 1.00 92.31 164 ALA A CA 1
ATOM 1216 C C . ALA A 1 164 ? 5.621 0.884 -13.748 1.00 92.31 164 ALA A C 1
ATOM 1218 O O . ALA A 1 164 ? 4.818 1.695 -13.294 1.00 92.31 164 ALA A O 1
ATOM 1219 N N . ASN A 1 165 ? 5.573 -0.413 -13.439 1.00 92.88 165 ASN A N 1
ATOM 1220 C CA . ASN A 1 165 ? 4.529 -0.994 -12.598 1.00 92.88 165 ASN A CA 1
ATOM 1221 C C . ASN A 1 165 ? 4.592 -0.483 -11.156 1.00 92.88 165 ASN A C 1
ATOM 1223 O O . ASN A 1 165 ? 3.551 -0.233 -10.554 1.00 92.88 165 ASN A O 1
ATOM 1227 N N . ARG A 1 166 ? 5.794 -0.312 -10.589 1.00 92.31 166 ARG A N 1
ATOM 1228 C CA . ARG A 1 166 ? 5.947 0.242 -9.235 1.00 92.31 166 ARG A CA 1
ATOM 1229 C C . ARG A 1 166 ? 5.539 1.706 -9.176 1.00 92.31 166 ARG A C 1
ATOM 1231 O O . ARG A 1 166 ? 4.932 2.098 -8.190 1.00 92.31 166 ARG A O 1
ATOM 1238 N N . PHE A 1 167 ? 5.824 2.477 -10.221 1.00 90.94 167 PHE A N 1
ATOM 1239 C CA . PHE A 1 167 ? 5.352 3.851 -10.317 1.00 90.94 167 PHE A CA 1
ATOM 1240 C C . PHE A 1 167 ? 3.829 3.925 -10.483 1.00 90.94 167 PHE A C 1
ATOM 1242 O O . PHE A 1 167 ? 3.169 4.617 -9.725 1.00 90.94 167 PHE A O 1
ATOM 1249 N N . VAL A 1 168 ? 3.233 3.163 -11.403 1.00 90.81 168 VAL A N 1
ATOM 1250 C CA . VAL A 1 168 ? 1.768 3.115 -11.554 1.00 90.81 168 VAL A CA 1
ATOM 1251 C C . VAL A 1 168 ? 1.073 2.681 -10.262 1.00 90.81 168 VAL A C 1
ATOM 1253 O O . VAL A 1 168 ? 0.037 3.243 -9.919 1.00 90.81 168 VAL A O 1
ATOM 1256 N N . ALA A 1 169 ? 1.670 1.763 -9.499 1.00 87.38 169 ALA A N 1
ATOM 1257 C CA . ALA A 1 169 ? 1.145 1.364 -8.198 1.00 87.38 169 ALA A CA 1
ATOM 1258 C C . ALA A 1 169 ? 1.062 2.525 -7.189 1.00 87.38 169 ALA A C 1
ATOM 1260 O O . ALA A 1 169 ? 0.184 2.488 -6.331 1.00 87.38 169 ALA A O 1
ATOM 1261 N N . THR A 1 170 ? 1.902 3.566 -7.300 1.00 88.19 170 THR A N 1
ATOM 1262 C CA . THR A 1 170 ? 1.780 4.763 -6.446 1.00 88.19 170 THR A CA 1
ATOM 1263 C C . THR A 1 170 ? 0.588 5.635 -6.841 1.00 88.19 170 THR A C 1
ATOM 1265 O O . THR A 1 170 ? 0.065 6.355 -5.995 1.00 88.19 170 THR A O 1
ATOM 1268 N N . LEU A 1 171 ? 0.122 5.545 -8.093 1.00 85.94 171 LEU A N 1
ATOM 1269 C CA . LEU A 1 171 ? -1.018 6.302 -8.629 1.00 85.94 171 LEU A CA 1
ATOM 1270 C C . LEU A 1 171 ? -2.367 5.595 -8.445 1.00 85.94 171 LEU A C 1
ATOM 1272 O O . LEU A 1 171 ? -3.418 6.203 -8.642 1.00 85.94 171 LEU A O 1
ATOM 1276 N N . THR A 1 172 ? -2.360 4.308 -8.104 1.00 83.31 172 THR A N 1
ATOM 1277 C CA . THR A 1 172 ? -3.576 3.501 -7.957 1.00 83.31 172 THR A CA 1
ATOM 1278 C C . THR A 1 172 ? -3.858 3.182 -6.491 1.00 83.31 172 THR A C 1
ATOM 1280 O O . THR A 1 172 ? -2.932 2.794 -5.780 1.00 83.31 172 THR A O 1
ATOM 1283 N N . PRO A 1 173 ? -5.121 3.257 -6.029 1.00 80.25 173 PRO A N 1
ATOM 1284 C CA . PRO A 1 173 ? -5.494 2.754 -4.713 1.00 80.25 173 PRO A CA 1
ATOM 1285 C C . PRO A 1 173 ? -5.100 1.282 -4.550 1.00 80.25 173 PRO A C 1
ATOM 1287 O O . PRO A 1 173 ? -5.367 0.450 -5.422 1.00 80.25 173 PRO A O 1
ATOM 1290 N N . GLY A 1 174 ? -4.456 0.969 -3.430 1.00 80.44 174 GLY A N 1
ATOM 1291 C CA . GLY A 1 174 ? -3.987 -0.373 -3.107 1.00 80.44 174 GLY A CA 1
ATOM 1292 C C . GLY A 1 174 ? -4.875 -1.078 -2.087 1.00 80.44 174 GLY A C 1
ATOM 1293 O O . GLY A 1 174 ? -5.851 -0.530 -1.575 1.00 80.44 174 GLY A O 1
ATOM 1294 N N . THR A 1 175 ? -4.495 -2.304 -1.732 1.00 80.56 175 THR A N 1
ATOM 1295 C CA . THR A 1 175 ? -5.029 -2.977 -0.541 1.00 80.56 175 THR A CA 1
ATOM 1296 C C . THR A 1 175 ? -3.887 -3.437 0.341 1.00 80.56 175 THR A C 1
ATOM 1298 O O . THR A 1 175 ? -2.987 -4.129 -0.142 1.00 80.56 175 THR A O 1
ATOM 1301 N N . GLN A 1 176 ? -3.951 -3.127 1.631 1.00 80.19 176 GLN A N 1
ATOM 1302 C CA . GLN A 1 176 ? -2.985 -3.611 2.608 1.00 80.19 176 GLN A CA 1
ATOM 1303 C C . GLN A 1 176 ? -3.568 -4.768 3.396 1.00 80.19 176 GLN A C 1
ATOM 1305 O O . GLN A 1 176 ? -4.701 -4.711 3.867 1.00 80.19 176 GLN A O 1
ATOM 1310 N N . ARG A 1 177 ? -2.770 -5.825 3.553 1.00 87.94 177 ARG A N 1
ATOM 1311 C CA . ARG A 1 177 ? -3.078 -6.893 4.501 1.00 87.94 177 ARG A CA 1
ATOM 1312 C C . ARG A 1 177 ? -2.682 -6.417 5.888 1.00 87.94 177 ARG A C 1
ATOM 1314 O O . ARG A 1 177 ? -1.505 -6.144 6.112 1.00 87.94 177 ARG A O 1
ATOM 1321 N N . VAL A 1 178 ? -3.656 -6.333 6.781 1.00 89.25 178 VAL A N 1
ATOM 1322 C CA . VAL A 1 178 ? -3.446 -5.959 8.178 1.00 89.25 178 VAL A CA 1
ATOM 1323 C C . VAL A 1 178 ? -3.966 -7.083 9.062 1.00 89.25 178 VAL A C 1
ATOM 1325 O O . VAL A 1 178 ? -4.957 -7.744 8.735 1.00 89.25 178 VAL A O 1
ATOM 1328 N N . GLU A 1 179 ? -3.240 -7.329 10.146 1.00 93.44 179 GLU A N 1
ATOM 1329 C CA . GLU A 1 179 ? -3.603 -8.293 11.174 1.00 93.44 179 GLU A CA 1
ATOM 1330 C C . GLU A 1 179 ? -3.859 -7.537 12.478 1.00 93.44 179 GLU A C 1
ATOM 1332 O O . GLU A 1 179 ? -2.969 -6.841 12.968 1.00 93.44 179 GLU A O 1
ATOM 1337 N N . TYR A 1 180 ? -5.065 -7.672 13.027 1.00 92.94 180 TYR A N 1
ATOM 1338 C CA . TYR A 1 180 ? -5.445 -7.080 14.306 1.00 92.94 180 TYR A CA 1
ATOM 1339 C C . TYR A 1 180 ? -5.521 -8.178 15.369 1.00 92.94 180 TYR A C 1
ATOM 1341 O O . TYR A 1 180 ? -6.328 -9.101 15.215 1.00 92.94 180 TYR A O 1
ATOM 1349 N N . PRO A 1 181 ? -4.694 -8.123 16.425 1.00 93.94 181 PRO A N 1
ATOM 1350 C CA . PRO A 1 181 ? -4.873 -8.988 17.581 1.00 93.94 181 PRO A CA 1
ATOM 1351 C C . PRO A 1 181 ? -6.092 -8.494 18.360 1.00 93.94 181 PRO A C 1
ATOM 1353 O O . PRO A 1 181 ? -6.029 -7.426 18.952 1.00 93.94 181 PRO A O 1
ATOM 1356 N N . LEU A 1 182 ? -7.189 -9.243 18.331 1.00 95.75 182 LEU A N 1
ATOM 1357 C CA . LEU A 1 182 ? -8.421 -8.878 19.025 1.00 95.75 182 LEU A CA 1
ATOM 1358 C C . LEU A 1 182 ? -8.350 -9.281 20.497 1.00 95.75 182 LEU A C 1
ATOM 1360 O O . LEU A 1 182 ? -7.708 -10.274 20.854 1.00 95.75 182 LEU A O 1
ATOM 1364 N N . GLU A 1 183 ? -9.039 -8.530 21.346 1.00 94.88 183 GLU A N 1
ATOM 1365 C CA . GLU A 1 183 ? -9.322 -8.990 22.703 1.00 94.88 183 GLU A CA 1
ATOM 1366 C C . GLU A 1 183 ? -10.424 -10.064 22.637 1.00 94.88 183 GLU A C 1
ATOM 1368 O O . GLU A 1 183 ? -11.186 -10.127 21.679 1.00 94.88 183 GLU A O 1
ATOM 1373 N N . ASP A 1 184 ? -10.489 -10.990 23.595 1.00 88.62 184 ASP A N 1
ATOM 1374 C CA . ASP A 1 184 ? -11.502 -12.057 23.570 1.00 88.62 184 ASP A CA 1
ATOM 1375 C C . ASP A 1 184 ? -11.820 -12.566 24.980 1.00 88.62 184 ASP A C 1
ATOM 1377 O O . ASP A 1 184 ? -11.075 -12.352 25.938 1.00 88.62 184 ASP A O 1
ATOM 1381 N N . GLY A 1 185 ? -12.950 -13.258 25.093 1.00 88.56 185 GLY A N 1
ATOM 1382 C CA . GLY A 1 185 ? -13.472 -13.849 26.312 1.00 88.56 185 GLY A CA 1
ATOM 1383 C C . GLY A 1 185 ? -14.656 -13.079 26.896 1.00 88.56 185 GLY A C 1
ATOM 1384 O O . GLY A 1 185 ? -14.829 -11.871 26.717 1.00 88.56 185 GLY A O 1
ATOM 1385 N N . GLY A 1 186 ? -15.501 -13.808 27.628 1.00 91.75 186 GLY A N 1
ATOM 1386 C CA . GLY A 1 186 ? -16.664 -13.247 28.311 1.00 91.75 186 GLY A CA 1
ATOM 1387 C C . GLY A 1 186 ? -17.609 -12.511 27.347 1.00 91.75 186 GLY A C 1
ATOM 1388 O O . GLY A 1 186 ? -18.028 -13.097 26.348 1.00 91.75 186 GLY A O 1
ATOM 1389 N N . PRO A 1 187 ? -17.981 -11.249 27.624 1.00 95.38 187 PRO A N 1
ATOM 1390 C CA . PRO A 1 187 ? -18.894 -10.500 26.765 1.00 95.38 187 PRO A CA 1
ATOM 1391 C C . PRO A 1 187 ? -18.273 -10.076 25.421 1.00 95.38 187 PRO A C 1
ATOM 1393 O O . PRO A 1 187 ? -19.013 -9.686 24.530 1.00 95.38 187 PRO A O 1
ATOM 1396 N N . LEU A 1 188 ? -16.952 -10.159 25.218 1.00 96.75 188 LEU A N 1
ATOM 1397 C CA . LEU A 1 188 ? -16.324 -9.724 23.959 1.00 96.75 188 LEU A CA 1
ATOM 1398 C C . LEU A 1 188 ? -16.595 -10.688 22.798 1.00 96.75 188 LEU A C 1
ATOM 1400 O O . LEU A 1 188 ? -16.756 -10.256 21.656 1.00 96.75 188 LEU A O 1
ATOM 1404 N N . SER A 1 189 ? -16.723 -11.987 23.087 1.00 96.00 189 SER A N 1
ATOM 1405 C CA . SER A 1 189 ? -16.724 -13.042 22.069 1.00 96.00 189 SER A CA 1
ATOM 1406 C C . SER A 1 189 ? -17.816 -12.885 21.003 1.00 96.00 189 SER A C 1
ATOM 1408 O O . SER A 1 189 ? -17.612 -13.263 19.852 1.00 96.00 189 SER A O 1
ATOM 1410 N N . THR A 1 190 ? -18.970 -12.293 21.334 1.00 97.06 190 THR A N 1
ATOM 1411 C CA . THR A 1 190 ? -20.029 -12.036 20.337 1.00 97.06 190 THR A CA 1
ATOM 1412 C C . THR A 1 190 ? -19.580 -11.009 19.297 1.00 97.06 190 THR A C 1
ATOM 1414 O O . THR A 1 190 ? -19.698 -11.263 18.099 1.00 97.06 190 THR A O 1
ATOM 1417 N N . GLY A 1 191 ? -19.025 -9.878 19.740 1.00 97.31 191 GLY A N 1
ATOM 1418 C CA . GLY A 1 191 ? -18.513 -8.838 18.847 1.00 97.31 191 GLY A CA 1
ATOM 1419 C C . GLY A 1 191 ? -17.287 -9.305 18.061 1.00 97.31 191 GLY A C 1
ATOM 1420 O O . GLY A 1 191 ? -17.201 -9.075 16.857 1.00 97.31 191 GLY A O 1
ATOM 1421 N N . VAL A 1 192 ? -16.391 -10.063 18.699 1.00 97.50 192 VAL A N 1
ATOM 1422 C CA . VAL A 1 192 ? -15.220 -10.676 18.049 1.00 97.50 192 VAL A CA 1
ATOM 1423 C C . VAL A 1 192 ? -15.643 -11.626 16.927 1.00 97.50 192 VAL A C 1
ATOM 1425 O O . VAL A 1 192 ? -15.116 -11.552 15.819 1.00 97.50 192 VAL A O 1
ATOM 1428 N N . ASN A 1 193 ? -16.650 -12.474 17.154 1.00 97.00 193 ASN A N 1
ATOM 1429 C CA . ASN A 1 193 ? -17.184 -13.353 16.110 1.00 97.00 193 ASN A CA 1
ATOM 1430 C C . ASN A 1 193 ? -17.789 -12.565 14.936 1.00 97.00 193 ASN A C 1
ATOM 1432 O O . ASN A 1 193 ? -17.663 -12.978 13.779 1.00 97.00 193 ASN A O 1
ATOM 1436 N N . MET A 1 194 ? -18.417 -11.417 15.206 1.00 98.00 194 MET A N 1
ATOM 1437 C CA . MET A 1 194 ? -18.902 -10.519 14.154 1.00 98.00 194 MET A CA 1
ATOM 1438 C C . MET A 1 194 ? -17.741 -9.917 13.351 1.00 98.00 194 MET A C 1
ATOM 1440 O O . MET A 1 194 ? -17.800 -9.924 12.124 1.00 98.00 194 MET A O 1
ATOM 1444 N N . LEU A 1 195 ? -16.651 -9.499 14.004 1.00 97.00 195 LEU A N 1
ATOM 1445 C CA . LEU A 1 195 ? -15.434 -9.050 13.317 1.00 97.00 195 LEU A CA 1
ATOM 1446 C C . LEU A 1 195 ? -14.839 -10.154 12.434 1.00 97.00 195 LEU A C 1
ATOM 1448 O O . LEU A 1 195 ? -14.590 -9.946 11.249 1.00 97.00 195 LEU A O 1
ATOM 1452 N N . LEU A 1 196 ? -14.657 -11.360 12.972 1.00 95.88 196 LEU A N 1
ATOM 1453 C CA . LEU A 1 196 ? -14.069 -12.481 12.230 1.00 95.88 196 LEU A CA 1
ATOM 1454 C C . LEU A 1 196 ? -14.929 -12.926 11.035 1.00 95.88 196 LEU A C 1
ATOM 1456 O O . LEU A 1 196 ? -14.395 -13.411 10.039 1.00 95.88 196 LEU A O 1
ATOM 1460 N N . SER A 1 197 ? -16.247 -12.721 11.100 1.00 96.00 197 SER A N 1
ATOM 1461 C CA . SER A 1 197 ? -17.186 -12.980 9.998 1.00 96.00 197 SER A CA 1
ATOM 1462 C C . SER A 1 197 ? -17.414 -11.774 9.077 1.00 96.00 197 SER A C 1
ATOM 1464 O O . SER A 1 197 ? -18.276 -11.824 8.202 1.00 96.00 197 SER A O 1
ATOM 1466 N N . SER A 1 198 ? -16.622 -10.705 9.226 1.00 95.56 198 SER A N 1
ATOM 1467 C CA . SER A 1 198 ? -16.727 -9.460 8.450 1.00 95.56 198 SER A CA 1
ATOM 1468 C C . SER A 1 198 ? -18.057 -8.707 8.593 1.00 95.56 198 SER A C 1
ATOM 1470 O O . SER A 1 198 ? -18.387 -7.858 7.765 1.00 95.56 198 SER A O 1
ATOM 1472 N N . ASN A 1 199 ? -18.821 -8.973 9.654 1.00 97.38 199 ASN A N 1
ATOM 1473 C CA . ASN A 1 199 ? -20.008 -8.206 10.016 1.00 97.38 199 ASN A CA 1
ATOM 1474 C C . ASN A 1 199 ? -19.608 -6.961 10.827 1.00 97.38 199 ASN A C 1
ATOM 1476 O O . ASN A 1 199 ? -19.830 -6.882 12.037 1.00 97.38 199 ASN A O 1
ATOM 1480 N N . TRP A 1 200 ? -18.983 -5.994 10.150 1.00 96.06 200 TRP A N 1
ATOM 1481 C CA . TRP A 1 200 ? -18.427 -4.792 10.782 1.00 96.06 200 TRP A CA 1
ATOM 1482 C C . TRP A 1 200 ? -19.497 -3.938 11.462 1.00 96.06 200 TRP A C 1
ATOM 1484 O O . TRP A 1 200 ? -19.304 -3.508 12.593 1.00 96.06 200 TRP A O 1
ATOM 1494 N N . ASP A 1 201 ? -20.642 -3.735 10.807 1.00 98.00 201 ASP A N 1
ATOM 1495 C CA . ASP A 1 201 ? -21.736 -2.923 11.353 1.00 98.00 201 ASP A CA 1
ATOM 1496 C C . ASP A 1 201 ? -22.358 -3.569 12.595 1.00 98.00 201 ASP A C 1
ATOM 1498 O O . ASP A 1 201 ? -22.625 -2.884 13.584 1.00 98.00 201 ASP A O 1
ATOM 1502 N N . GLY A 1 202 ? -22.527 -4.896 12.580 1.00 98.19 202 GLY A N 1
ATOM 1503 C CA . GLY A 1 202 ? -22.968 -5.649 13.751 1.00 98.19 202 GLY A CA 1
ATOM 1504 C C . GLY A 1 202 ? -21.973 -5.552 14.906 1.00 98.19 202 GLY A C 1
ATOM 1505 O O . GLY A 1 202 ? -22.381 -5.279 16.034 1.00 98.19 202 GLY A O 1
ATOM 1506 N N . ALA A 1 203 ? -20.675 -5.710 14.626 1.00 98.50 203 ALA A N 1
ATOM 1507 C CA . ALA A 1 203 ? -19.624 -5.576 15.633 1.00 98.50 203 ALA A CA 1
ATOM 1508 C C . ALA A 1 203 ? -19.602 -4.167 16.244 1.00 98.50 203 ALA A C 1
ATOM 1510 O O . ALA A 1 203 ? -19.568 -4.033 17.465 1.00 98.50 203 ALA A O 1
ATOM 1511 N N . ILE A 1 204 ? -19.694 -3.121 15.416 1.00 98.81 204 ILE A N 1
ATOM 1512 C CA . ILE A 1 204 ? -19.761 -1.726 15.869 1.00 98.81 204 ILE A CA 1
ATOM 1513 C C . ILE A 1 204 ? -20.961 -1.516 16.788 1.00 98.81 204 ILE A C 1
ATOM 1515 O O . ILE A 1 204 ? -20.793 -0.974 17.880 1.00 98.81 204 ILE A O 1
ATOM 1519 N N . ALA A 1 205 ? -22.158 -1.945 16.378 1.00 98.62 205 ALA A N 1
ATOM 1520 C CA . ALA A 1 205 ? -23.362 -1.794 17.191 1.00 98.62 205 ALA A CA 1
ATOM 1521 C C . ALA A 1 205 ? -23.217 -2.522 18.536 1.00 98.62 205 ALA A C 1
ATOM 1523 O O . ALA A 1 205 ? -23.434 -1.928 19.592 1.00 98.62 205 ALA A O 1
ATOM 1524 N N . TYR A 1 206 ? -22.757 -3.774 18.497 1.00 98.69 206 TYR A N 1
ATOM 1525 C CA . TYR A 1 206 ? -22.556 -4.592 19.686 1.00 98.69 206 TYR A CA 1
ATOM 1526 C C . TYR A 1 206 ? -21.542 -3.979 20.655 1.00 98.69 206 TYR A C 1
ATOM 1528 O O . TYR A 1 206 ? -21.843 -3.808 21.836 1.00 98.69 206 TYR A O 1
ATOM 1536 N N . PHE A 1 207 ? -20.351 -3.613 20.175 1.00 98.69 207 PHE A N 1
ATOM 1537 C CA . PHE A 1 207 ? -19.324 -3.020 21.027 1.00 98.69 207 PHE A CA 1
ATOM 1538 C C . PHE A 1 207 ? -19.709 -1.617 21.508 1.00 98.69 207 PHE A C 1
ATOM 1540 O O . PHE A 1 207 ? -19.378 -1.251 22.632 1.00 98.69 207 PHE A O 1
ATOM 154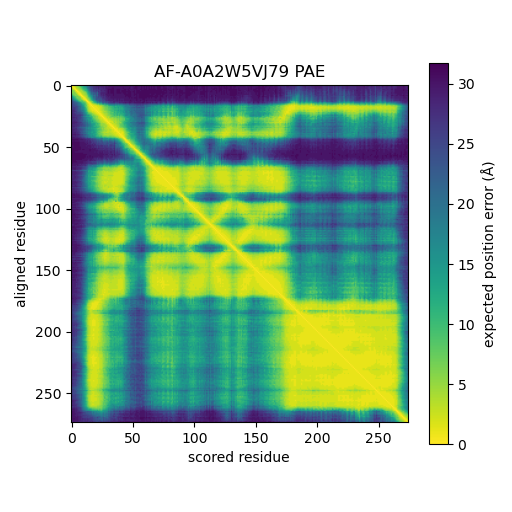7 N N . THR A 1 208 ? -20.459 -0.840 20.725 1.00 98.75 208 THR A N 1
ATOM 1548 C CA . THR A 1 208 ? -21.013 0.448 21.179 1.00 98.75 208 THR A CA 1
ATOM 1549 C C . THR A 1 208 ? -21.969 0.257 22.359 1.00 98.75 208 THR A C 1
ATOM 1551 O O . THR A 1 208 ? -21.904 1.000 23.337 1.00 98.75 208 THR A O 1
ATOM 1554 N N . ASP A 1 209 ? -22.839 -0.750 22.320 1.00 98.56 209 ASP A N 1
ATOM 1555 C CA . ASP A 1 209 ? -23.727 -1.038 23.449 1.00 98.56 209 ASP A CA 1
ATOM 1556 C C . ASP A 1 209 ? -22.963 -1.637 24.635 1.00 98.56 209 ASP A C 1
ATOM 1558 O O . ASP A 1 209 ? -23.211 -1.270 25.787 1.00 98.56 209 ASP A O 1
ATOM 1562 N N . LEU A 1 210 ? -21.970 -2.489 24.371 1.00 98.31 210 LEU A N 1
ATOM 1563 C CA . LEU A 1 210 ? -21.137 -3.083 25.411 1.00 98.31 210 LEU A CA 1
ATOM 1564 C C . LEU A 1 210 ? -20.300 -2.033 26.150 1.00 98.31 210 LEU A C 1
ATOM 1566 O O . LEU A 1 210 ? -20.228 -2.070 27.373 1.00 98.31 210 LEU A O 1
ATOM 1570 N N . THR A 1 211 ? -19.725 -1.065 25.438 1.00 98.50 211 THR A N 1
ATOM 1571 C CA . THR A 1 211 ? -18.961 0.044 26.031 1.00 98.50 211 THR A CA 1
ATOM 1572 C C . THR A 1 211 ? -19.834 1.016 26.828 1.00 98.50 211 THR A C 1
ATOM 1574 O O . THR A 1 211 ? -19.343 1.655 27.756 1.00 98.50 211 THR A O 1
ATOM 1577 N N . ARG A 1 212 ? -21.141 1.105 26.542 1.00 98.25 212 ARG A N 1
ATOM 1578 C CA . ARG A 1 212 ? -22.102 1.827 27.396 1.00 98.25 212 ARG A CA 1
ATOM 1579 C C . ARG A 1 212 ? -22.454 1.040 28.655 1.00 98.25 212 ARG A C 1
ATOM 1581 O O . ARG A 1 212 ? -22.546 1.623 29.731 1.00 98.25 212 ARG A O 1
ATOM 1588 N N . ALA A 1 213 ? -22.665 -0.270 28.523 1.00 98.31 213 ALA A N 1
ATOM 1589 C CA . ALA A 1 213 ? -23.047 -1.140 29.635 1.00 98.31 213 ALA A CA 1
ATOM 1590 C C . ALA A 1 213 ? -21.882 -1.421 30.598 1.00 98.31 213 ALA A C 1
ATOM 1592 O O . ALA A 1 213 ? -22.078 -1.523 31.807 1.00 98.31 213 ALA A O 1
ATOM 1593 N N . GLN A 1 214 ? -20.672 -1.558 30.060 1.00 97.62 214 GLN A N 1
ATOM 1594 C CA . GLN A 1 214 ? -19.443 -1.874 30.780 1.00 97.62 214 GLN A CA 1
ATOM 1595 C C . GLN A 1 214 ? -18.354 -0.881 30.364 1.00 97.62 214 GLN A C 1
ATOM 1597 O O . GLN A 1 214 ? -17.442 -1.233 29.614 1.00 97.62 214 GLN A O 1
ATOM 1602 N N . PRO A 1 215 ? -18.433 0.375 30.838 1.00 97.31 215 PRO A N 1
ATOM 1603 C CA . PRO A 1 215 ? -17.520 1.420 30.405 1.00 97.31 215 PRO A CA 1
ATOM 1604 C C . PRO A 1 215 ? -16.068 1.092 30.712 1.00 97.31 215 PRO A C 1
ATOM 1606 O O . PRO A 1 215 ? -15.230 1.478 29.918 1.00 97.31 215 PRO A O 1
ATOM 1609 N N . GLU A 1 216 ? -15.759 0.351 31.776 1.00 97.00 216 GLU A N 1
ATOM 1610 C CA . GLU A 1 216 ? -14.385 -0.005 32.167 1.00 97.00 216 GLU A CA 1
ATOM 1611 C C . GLU A 1 216 ? -13.783 -1.180 31.378 1.00 97.00 216 GLU A C 1
ATOM 1613 O O . GLU A 1 216 ? -12.602 -1.479 31.540 1.00 97.00 216 GLU A O 1
ATOM 1618 N N . LEU A 1 217 ? -14.563 -1.852 30.521 1.00 97.38 217 LEU A N 1
ATOM 1619 C CA . LEU A 1 217 ? -14.084 -2.987 29.732 1.00 97.38 217 LEU A CA 1
ATOM 1620 C C . LEU A 1 217 ? -13.230 -2.491 28.558 1.00 97.38 217 LEU A C 1
ATOM 1622 O O . LEU A 1 217 ? -13.728 -2.199 27.471 1.00 97.38 217 LEU A O 1
ATOM 1626 N N . ASP A 1 218 ? -11.924 -2.392 28.785 1.00 98.06 218 ASP A N 1
ATOM 1627 C CA . ASP A 1 218 ? -10.939 -1.855 27.847 1.00 98.06 218 ASP A CA 1
ATOM 1628 C C . ASP A 1 218 ? -10.923 -2.590 26.499 1.00 98.06 218 ASP A C 1
ATOM 1630 O O . ASP A 1 218 ? -10.835 -1.942 25.456 1.00 98.06 218 ASP A O 1
ATOM 1634 N N . GLY A 1 219 ? -11.089 -3.918 26.507 1.00 97.62 219 GLY A N 1
ATOM 1635 C CA . GLY A 1 219 ? -11.116 -4.709 25.275 1.00 97.62 219 GLY A CA 1
ATOM 1636 C C . GLY A 1 219 ? -12.294 -4.382 24.355 1.00 97.62 219 GLY A C 1
ATOM 1637 O O . GLY A 1 219 ? -12.126 -4.355 23.141 1.00 97.62 219 GLY A O 1
ATOM 1638 N N . ALA A 1 220 ? -13.451 -4.002 24.910 1.00 98.25 220 ALA A N 1
ATOM 1639 C CA . ALA A 1 220 ? -14.602 -3.596 24.102 1.00 98.25 220 ALA A CA 1
ATOM 1640 C C . ALA A 1 220 ? -14.336 -2.278 23.361 1.00 98.25 220 ALA A C 1
ATOM 1642 O O . ALA A 1 220 ? -14.755 -2.117 22.218 1.00 98.25 220 ALA A O 1
ATOM 1643 N N . TRP A 1 221 ? -13.613 -1.346 23.990 1.00 98.69 221 TRP A N 1
ATOM 1644 C CA . TRP A 1 221 ? -13.180 -0.107 23.341 1.00 98.69 221 TRP A CA 1
ATOM 1645 C C . TRP A 1 221 ? -12.122 -0.359 22.269 1.00 98.69 221 TRP A C 1
ATOM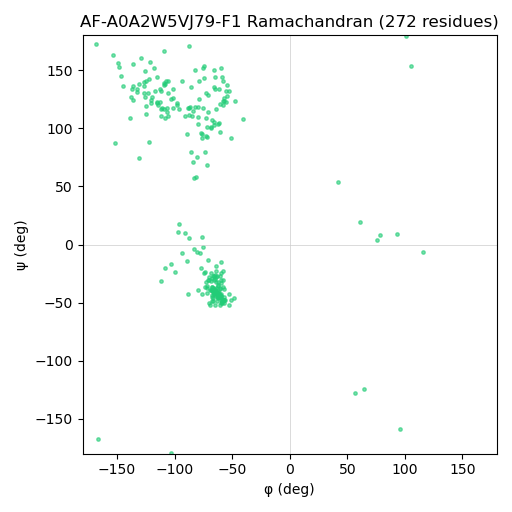 1647 O O . TRP A 1 221 ? -12.163 0.270 21.213 1.00 98.69 221 TRP A O 1
ATOM 1657 N N . TYR A 1 222 ? -11.190 -1.280 22.522 1.00 98.50 222 TYR A N 1
ATOM 1658 C CA . TYR A 1 222 ? -10.165 -1.631 21.547 1.00 98.50 222 TYR A CA 1
ATOM 1659 C C . TYR A 1 222 ? -10.777 -2.279 20.298 1.00 98.50 222 TYR A C 1
ATOM 1661 O O . TYR A 1 222 ? -10.562 -1.781 19.193 1.00 98.50 222 TYR A O 1
ATOM 1669 N N . ASP A 1 223 ? -11.600 -3.317 20.462 1.00 98.38 223 ASP A N 1
ATOM 1670 C CA . ASP A 1 223 ? -12.217 -4.019 19.332 1.00 98.38 223 ASP A CA 1
ATOM 1671 C C . ASP A 1 223 ? -13.244 -3.140 18.588 1.00 98.38 223 ASP A C 1
ATOM 1673 O O . ASP A 1 223 ? -13.395 -3.262 17.370 1.00 98.38 223 ASP A O 1
ATOM 1677 N N . LEU A 1 224 ? -13.898 -2.188 19.276 1.00 98.56 224 LEU A N 1
ATOM 1678 C CA . LEU A 1 224 ? -14.692 -1.133 18.630 1.00 98.56 224 LEU A CA 1
ATOM 1679 C C . LEU A 1 224 ? -13.826 -0.253 17.721 1.00 98.56 224 LEU A C 1
ATOM 1681 O O . LEU A 1 224 ? -14.232 0.068 16.604 1.00 98.56 224 LEU A O 1
ATOM 1685 N N . GLY A 1 225 ? -12.633 0.128 18.188 1.00 97.94 225 GLY A N 1
ATOM 1686 C CA . GLY A 1 225 ? -11.666 0.884 17.398 1.00 97.94 225 GLY A CA 1
ATOM 1687 C C . GLY A 1 225 ? -11.226 0.127 16.148 1.00 97.94 225 GLY A C 1
ATOM 1688 O O . GLY A 1 225 ? -11.247 0.701 15.060 1.00 97.94 225 GLY A O 1
ATOM 1689 N N . VAL A 1 226 ? -10.947 -1.176 16.277 1.00 97.31 226 VAL A N 1
ATOM 1690 C CA . VAL A 1 226 ? -10.632 -2.053 15.135 1.00 97.31 226 VAL A CA 1
ATOM 1691 C C . VAL A 1 226 ? -11.787 -2.080 14.135 1.00 97.31 226 VAL A C 1
ATOM 1693 O O . VAL A 1 226 ? -11.567 -1.946 12.932 1.00 97.31 226 VAL A O 1
ATOM 1696 N N . ALA A 1 227 ? -13.029 -2.202 14.607 1.00 97.31 227 ALA A N 1
ATOM 1697 C CA . ALA A 1 227 ? -14.204 -2.231 13.740 1.00 97.31 227 ALA A CA 1
ATOM 1698 C C . ALA A 1 227 ? -14.352 -0.941 12.905 1.00 97.31 227 ALA A C 1
ATOM 1700 O O . ALA A 1 227 ? -14.603 -1.002 11.699 1.00 97.31 227 ALA A O 1
ATOM 1701 N N . TRP A 1 228 ? -14.154 0.225 13.530 1.00 96.81 228 TRP A N 1
ATOM 1702 C CA . TRP A 1 228 ? -14.180 1.521 12.844 1.00 96.81 228 TRP A CA 1
ATOM 1703 C C . TRP A 1 228 ? -13.000 1.716 11.892 1.00 96.81 228 TRP A C 1
ATOM 1705 O O . TRP A 1 228 ? -13.187 2.229 10.787 1.00 96.81 228 TRP A O 1
ATOM 1715 N N . GLU A 1 229 ? -11.809 1.261 12.283 1.00 93.38 229 GLU A N 1
ATOM 1716 C CA . GLU A 1 229 ? -10.610 1.304 11.447 1.00 93.38 229 GLU A CA 1
ATOM 1717 C C . GLU A 1 229 ? -10.800 0.496 10.159 1.00 93.38 229 GLU A C 1
ATOM 1719 O O . GLU A 1 229 ? -10.514 0.992 9.069 1.00 93.38 229 GLU A O 1
ATOM 1724 N N . VAL A 1 230 ? -11.369 -0.709 10.253 1.00 92.44 230 VAL A N 1
ATOM 1725 C CA . VAL A 1 230 ? -11.679 -1.544 9.080 1.00 92.44 230 VAL A CA 1
ATOM 1726 C C . VAL A 1 230 ? -12.689 -0.866 8.148 1.00 92.44 230 VAL A C 1
ATOM 1728 O O . VAL A 1 230 ? -12.600 -1.023 6.928 1.00 92.44 230 VAL A O 1
ATOM 1731 N N . LYS A 1 231 ? -13.616 -0.065 8.690 1.00 90.56 231 LYS A N 1
ATOM 1732 C CA . LYS A 1 231 ? -14.532 0.772 7.897 1.00 90.56 231 LYS A CA 1
ATOM 1733 C C . LYS A 1 231 ? -13.893 2.051 7.343 1.00 90.56 231 LYS A C 1
ATOM 1735 O O . LYS A 1 231 ? -14.533 2.737 6.549 1.00 90.56 231 LYS A O 1
ATOM 1740 N N . GLY A 1 232 ? -12.659 2.367 7.732 1.00 88.06 232 GLY A N 1
ATOM 1741 C CA . GLY A 1 232 ? -11.941 3.574 7.327 1.00 88.06 232 GLY A CA 1
ATOM 1742 C C . GLY A 1 232 ? -12.361 4.844 8.073 1.00 88.06 232 GLY A C 1
ATOM 1743 O O . GLY A 1 232 ? -11.908 5.928 7.704 1.00 88.06 232 GLY A O 1
ATOM 1744 N N . ASP A 1 233 ? -13.193 4.744 9.118 1.00 92.06 233 ASP A N 1
ATOM 1745 C CA . ASP A 1 233 ? -13.535 5.889 9.970 1.00 92.06 233 ASP A CA 1
ATOM 1746 C C . ASP A 1 233 ? -12.478 6.053 11.067 1.00 92.06 233 ASP A C 1
ATOM 1748 O O . ASP A 1 233 ? -12.636 5.639 12.219 1.00 92.06 233 ASP A O 1
ATOM 1752 N N . TRP A 1 234 ? -11.358 6.660 10.680 1.00 90.62 234 TRP A N 1
ATOM 1753 C CA . TRP A 1 234 ? -10.219 6.886 11.567 1.00 90.62 234 TRP A CA 1
ATOM 1754 C C . TRP A 1 234 ? -10.530 7.829 12.734 1.00 90.62 234 TRP A C 1
ATOM 1756 O O . TRP A 1 234 ? -9.856 7.756 13.759 1.00 90.62 234 TRP A O 1
ATOM 1766 N N . THR A 1 235 ? -11.553 8.682 12.615 1.00 93.31 235 THR A N 1
ATOM 1767 C CA . THR A 1 235 ? -11.983 9.579 13.696 1.00 93.31 235 THR A CA 1
ATOM 1768 C C . THR A 1 235 ? -12.639 8.780 14.818 1.00 93.31 235 THR A C 1
ATOM 1770 O O . THR A 1 235 ? -12.248 8.911 15.980 1.00 93.31 235 THR A O 1
ATOM 1773 N N . GLN A 1 236 ? -13.599 7.914 14.477 1.00 96.12 236 GLN A N 1
ATOM 1774 C CA . GLN A 1 236 ? -14.247 7.033 15.453 1.00 96.12 236 GLN A CA 1
ATOM 1775 C C . GLN A 1 236 ? -13.264 5.996 16.009 1.00 96.12 236 GLN A C 1
ATOM 1777 O O . GLN A 1 236 ? -13.239 5.762 17.220 1.00 96.12 236 GLN A O 1
ATOM 1782 N N . ALA A 1 237 ? -12.405 5.434 15.150 1.00 96.81 237 ALA A N 1
ATOM 1783 C CA . ALA A 1 237 ? -11.374 4.487 15.565 1.00 96.81 237 ALA A CA 1
ATOM 1784 C C . ALA A 1 237 ? -10.420 5.102 16.598 1.00 96.81 237 ALA A C 1
ATOM 1786 O O . ALA A 1 237 ? -10.201 4.518 17.659 1.00 96.81 237 ALA A O 1
ATOM 1787 N N . LEU A 1 238 ? -9.908 6.312 16.330 1.00 97.00 238 LEU A N 1
ATOM 1788 C CA . LEU A 1 238 ? -9.037 7.031 17.258 1.00 97.00 238 LEU A CA 1
ATOM 1789 C C . LEU A 1 238 ? -9.721 7.256 18.609 1.00 97.00 238 LEU A C 1
ATOM 1791 O O . LEU A 1 238 ? -9.126 6.953 19.642 1.00 97.00 238 LEU A O 1
ATOM 1795 N N . GLY A 1 239 ? -10.967 7.737 18.602 1.00 96.94 239 GLY A N 1
ATOM 1796 C CA . GLY A 1 239 ? -11.728 7.956 19.830 1.00 96.94 239 GLY A CA 1
ATOM 1797 C C . GLY A 1 239 ? -11.853 6.678 20.663 1.00 96.94 239 GLY A C 1
ATOM 1798 O O . GLY A 1 239 ? -11.561 6.690 21.858 1.00 96.94 239 GLY A O 1
ATOM 1799 N N . ALA A 1 240 ? -12.215 5.557 20.036 1.00 98.44 240 ALA A N 1
ATOM 1800 C CA . ALA A 1 240 ? -12.342 4.270 20.714 1.00 98.44 240 ALA A CA 1
ATOM 1801 C C . ALA A 1 240 ? -10.991 3.741 21.242 1.00 98.44 240 ALA A C 1
ATOM 1803 O O . ALA A 1 240 ? -10.904 3.321 22.397 1.00 98.44 240 ALA A O 1
ATOM 1804 N N . TYR A 1 241 ? -9.908 3.844 20.465 1.00 98.44 241 TYR A N 1
ATOM 1805 C CA . TYR A 1 241 ? -8.571 3.455 20.925 1.00 98.44 241 TYR A CA 1
ATOM 1806 C C . TYR A 1 241 ? -8.066 4.313 22.089 1.00 98.44 241 TYR A C 1
ATOM 1808 O O . TYR A 1 241 ? -7.432 3.790 23.007 1.00 98.44 241 TYR A O 1
ATOM 1816 N N . GLU A 1 242 ? -8.357 5.615 22.094 1.00 98.19 242 GLU A N 1
ATOM 1817 C CA . GLU A 1 242 ? -8.022 6.494 23.217 1.00 98.19 242 GLU A CA 1
ATOM 1818 C C . GLU A 1 242 ? -8.792 6.104 24.479 1.00 98.19 242 GLU A C 1
ATOM 1820 O O . GLU A 1 242 ? -8.209 6.076 25.565 1.00 98.19 242 GLU A O 1
ATOM 1825 N N . GLN A 1 243 ? -10.067 5.720 24.345 1.00 98.50 243 GLN A N 1
ATOM 1826 C CA . GLN A 1 243 ? -10.834 5.164 25.457 1.00 98.50 243 GLN A CA 1
ATOM 1827 C C . GLN A 1 243 ? -10.202 3.858 25.975 1.00 98.50 243 GLN A C 1
ATOM 1829 O O . GLN A 1 243 ? -10.014 3.718 27.187 1.00 98.50 243 GLN A O 1
ATOM 1834 N N . ALA A 1 244 ? -9.801 2.938 25.093 1.00 98.44 244 ALA A N 1
ATOM 1835 C CA . ALA A 1 244 ? -9.118 1.705 25.491 1.00 98.44 244 ALA A CA 1
ATOM 1836 C C . ALA A 1 244 ? -7.813 1.998 26.256 1.00 98.44 244 ALA A C 1
ATOM 1838 O O . ALA A 1 244 ? -7.611 1.509 27.369 1.00 98.44 244 ALA A O 1
ATOM 1839 N N . ALA A 1 245 ? -6.962 2.872 25.707 1.00 97.94 245 ALA A N 1
ATOM 1840 C CA . ALA A 1 245 ? -5.679 3.257 26.296 1.00 97.94 245 ALA A CA 1
ATOM 1841 C C . ALA A 1 245 ? -5.811 4.038 27.619 1.00 97.94 245 ALA A C 1
ATOM 1843 O O . ALA A 1 245 ? -4.902 3.992 28.454 1.00 97.94 245 ALA A O 1
ATOM 1844 N N . ALA A 1 246 ? -6.923 4.753 27.820 1.00 97.75 246 ALA A N 1
ATOM 1845 C CA . ALA A 1 246 ? -7.225 5.446 29.072 1.00 97.75 246 ALA A CA 1
ATOM 1846 C C . ALA A 1 246 ? -7.569 4.477 30.215 1.00 97.75 246 ALA A C 1
ATOM 1848 O O . ALA A 1 246 ? -7.269 4.779 31.369 1.00 97.75 246 ALA A O 1
ATOM 1849 N N . ARG A 1 247 ? -8.158 3.316 29.899 1.00 97.31 247 ARG A N 1
ATOM 1850 C CA . ARG A 1 247 ? -8.561 2.288 30.878 1.00 97.31 247 ARG A CA 1
ATOM 1851 C C . ARG A 1 247 ? -7.446 1.298 31.170 1.00 97.31 247 ARG A C 1
ATOM 1853 O O . ARG A 1 247 ? -7.190 0.976 32.325 1.00 97.31 247 ARG A O 1
ATOM 1860 N N . ALA A 1 248 ? -6.738 0.861 30.132 1.00 96.50 248 ALA A N 1
ATOM 1861 C CA . ALA A 1 248 ? -5.593 -0.025 30.268 1.00 96.50 248 ALA A CA 1
ATOM 1862 C C . ALA A 1 248 ? -4.453 0.412 29.345 1.00 96.50 248 ALA A C 1
ATOM 1864 O O . ALA A 1 248 ? -4.599 0.527 28.132 1.00 96.50 248 ALA A O 1
ATOM 1865 N N . ARG A 1 249 ? -3.256 0.595 29.907 1.00 94.25 249 ARG A N 1
ATOM 1866 C CA . ARG A 1 249 ? -2.057 0.950 29.131 1.00 94.25 249 ARG A CA 1
ATOM 1867 C C . ARG A 1 249 ? -1.383 -0.276 28.509 1.00 94.25 249 ARG A C 1
ATOM 1869 O O . ARG A 1 249 ? -0.207 -0.535 28.761 1.00 94.25 249 ARG A O 1
ATOM 1876 N N . LYS A 1 250 ? -2.115 -1.041 27.693 1.00 95.50 250 LYS A N 1
ATOM 1877 C CA . LYS A 1 250 ? -1.530 -2.131 26.896 1.00 95.50 250 LYS A CA 1
ATOM 1878 C C . LYS A 1 250 ? -0.745 -1.554 25.719 1.00 95.50 250 LYS A C 1
ATOM 1880 O O . LYS A 1 250 ? -1.160 -0.568 25.109 1.00 95.50 250 LYS A O 1
ATOM 1885 N N . ARG A 1 251 ? 0.380 -2.187 25.368 1.00 95.19 251 ARG A N 1
ATOM 1886 C CA . ARG A 1 251 ? 1.232 -1.736 24.255 1.00 95.19 251 ARG A CA 1
ATOM 1887 C C . ARG A 1 251 ? 0.451 -1.658 22.940 1.00 95.19 251 ARG A C 1
ATOM 1889 O O . ARG A 1 251 ? 0.514 -0.633 22.270 1.00 95.19 251 ARG A O 1
ATOM 1896 N N . THR A 1 252 ? -0.346 -2.686 22.653 1.00 94.56 252 THR A N 1
ATOM 1897 C CA . THR A 1 252 ? -1.220 -2.774 21.476 1.00 94.56 252 THR A CA 1
ATOM 1898 C C . THR A 1 252 ? -2.134 -1.557 21.336 1.00 94.56 252 THR A C 1
ATOM 1900 O O . THR A 1 252 ? -2.276 -1.018 20.244 1.00 94.56 252 THR A O 1
ATOM 1903 N N . TYR A 1 253 ? -2.714 -1.076 22.439 1.00 96.56 253 TYR A N 1
ATOM 1904 C CA . TYR A 1 253 ? -3.646 0.053 22.406 1.00 96.56 253 TYR A CA 1
ATOM 1905 C C . TYR A 1 253 ? -2.915 1.365 22.131 1.00 96.56 253 TYR A C 1
ATOM 1907 O O . TYR A 1 253 ? -3.374 2.182 21.342 1.00 96.56 253 TYR A O 1
ATOM 1915 N N . LEU A 1 254 ? -1.747 1.559 22.751 1.00 96.81 254 LEU A N 1
ATOM 1916 C CA . LEU A 1 254 ? -0.922 2.746 22.522 1.00 96.81 254 LEU A CA 1
ATOM 1917 C C . LEU A 1 254 ? -0.421 2.814 21.074 1.00 96.81 254 LEU A C 1
ATOM 1919 O O . LEU A 1 254 ? -0.436 3.889 20.475 1.00 96.81 254 LEU A O 1
ATOM 1923 N N . ASP A 1 255 ? -0.018 1.676 20.506 1.00 94.44 255 ASP A N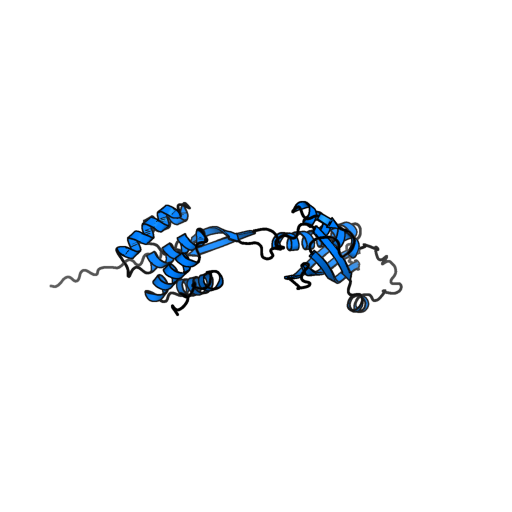 1
ATOM 1924 C CA . ASP A 1 255 ? 0.388 1.589 19.103 1.00 94.44 255 ASP A CA 1
ATOM 1925 C C . ASP A 1 255 ? -0.807 1.859 18.165 1.00 94.44 255 ASP A C 1
ATOM 1927 O O . ASP A 1 255 ? -0.659 2.591 17.186 1.00 94.44 255 ASP A O 1
ATOM 1931 N N . ALA A 1 256 ? -2.008 1.368 18.498 1.00 94.19 256 ALA A N 1
ATOM 1932 C CA . ALA A 1 256 ? -3.237 1.660 17.754 1.00 94.19 256 ALA A CA 1
ATOM 1933 C C . ALA A 1 256 ? -3.602 3.157 17.779 1.00 94.19 256 ALA A C 1
ATOM 1935 O O . ALA A 1 256 ? -3.845 3.741 16.724 1.00 94.19 256 ALA A O 1
ATOM 1936 N N . VAL A 1 257 ? -3.529 3.823 18.942 1.00 95.94 257 VAL A N 1
ATOM 1937 C CA . VAL A 1 257 ? -3.710 5.286 19.050 1.00 95.94 257 VAL A CA 1
ATOM 1938 C C . VAL A 1 257 ? -2.681 6.026 18.196 1.00 95.94 257 VAL A C 1
ATOM 1940 O O . VAL A 1 257 ? -3.031 6.931 17.438 1.00 95.94 257 VAL A O 1
ATOM 1943 N N . ALA A 1 258 ? -1.404 5.649 18.293 1.00 92.94 258 ALA A N 1
ATOM 1944 C CA . ALA A 1 258 ? -0.341 6.289 17.527 1.00 92.94 258 ALA A CA 1
ATOM 1945 C C . ALA A 1 258 ? -0.538 6.122 16.013 1.00 92.94 258 ALA A C 1
ATOM 1947 O O . ALA A 1 258 ? -0.226 7.039 15.256 1.00 92.94 258 ALA A O 1
ATOM 1948 N N . ASN A 1 259 ? -1.055 4.976 15.567 1.00 89.88 259 ASN A N 1
ATOM 1949 C CA . ASN A 1 259 ? -1.386 4.730 14.168 1.00 89.88 259 ASN A CA 1
ATOM 1950 C C . ASN A 1 259 ? -2.587 5.562 13.720 1.00 89.88 259 ASN A C 1
ATOM 1952 O O . ASN A 1 259 ? -2.467 6.310 12.749 1.00 89.88 259 ASN A O 1
ATOM 1956 N N . ALA A 1 260 ? -3.692 5.506 14.462 1.00 90.69 260 ALA A N 1
ATOM 1957 C CA . ALA A 1 260 ? -4.909 6.233 14.132 1.00 90.69 260 ALA A CA 1
ATOM 1958 C C . ALA A 1 260 ? -4.683 7.753 14.099 1.00 90.69 260 ALA A C 1
ATOM 1960 O O . ALA A 1 260 ? -5.158 8.408 13.180 1.00 90.69 260 ALA A O 1
ATOM 1961 N N . ARG A 1 261 ? -3.866 8.325 14.997 1.00 91.19 261 ARG A N 1
ATOM 1962 C CA . ARG A 1 261 ? -3.524 9.766 14.978 1.00 91.19 261 ARG A CA 1
ATOM 1963 C C . ARG A 1 261 ? -2.774 10.230 13.731 1.00 91.19 261 ARG A C 1
ATOM 1965 O O . ARG A 1 261 ? -2.850 11.407 13.403 1.00 91.19 261 ARG A O 1
ATOM 1972 N N . ARG A 1 262 ? -2.020 9.352 13.060 1.00 83.75 262 ARG A N 1
ATOM 1973 C CA . ARG A 1 262 ? -1.308 9.724 11.822 1.00 83.75 262 ARG A CA 1
ATOM 1974 C C . ARG A 1 262 ? -2.249 9.859 10.629 1.00 83.75 262 ARG A C 1
ATOM 1976 O O . ARG A 1 262 ? -1.887 10.524 9.667 1.00 83.75 262 ARG A O 1
ATOM 1983 N N . VAL A 1 263 ? -3.399 9.188 10.680 1.00 81.75 263 VAL A N 1
ATOM 1984 C CA . VAL A 1 263 ? -4.320 9.047 9.543 1.00 81.75 263 VAL A CA 1
ATOM 1985 C C . VAL A 1 263 ? -5.627 9.804 9.777 1.00 81.75 263 VAL A C 1
ATOM 1987 O O . VAL A 1 263 ? -6.217 10.312 8.826 1.00 81.75 263 VAL A O 1
ATOM 1990 N N . ALA A 1 264 ? -6.075 9.912 11.030 1.00 77.88 264 ALA A N 1
ATOM 1991 C CA . ALA A 1 264 ? -7.273 10.650 11.387 1.00 77.88 264 ALA A CA 1
ATOM 1992 C C . ALA A 1 264 ? -7.111 12.136 11.020 1.00 77.88 264 ALA A C 1
ATOM 1994 O O . ALA A 1 264 ? -6.074 12.736 11.325 1.00 77.88 264 ALA A O 1
ATOM 1995 N N . PRO A 1 265 ? -8.120 12.748 10.376 1.00 68.00 265 PRO A N 1
ATOM 1996 C CA . PRO A 1 265 ? -8.092 14.171 10.079 1.00 68.00 265 PRO A CA 1
ATOM 1997 C C . PRO A 1 265 ? -7.950 14.975 11.377 1.00 68.00 265 PRO A C 1
ATOM 1999 O O . PRO A 1 265 ? -8.497 14.601 12.417 1.00 68.00 265 PRO A O 1
ATOM 2002 N N . ALA A 1 266 ? -7.207 16.085 11.320 1.00 59.62 266 ALA A N 1
ATOM 2003 C CA . ALA A 1 266 ? -7.054 16.966 12.473 1.00 59.62 266 ALA A CA 1
ATOM 2004 C C . ALA A 1 266 ? -8.442 17.390 12.993 1.00 59.62 266 ALA A C 1
ATOM 2006 O O . ALA A 1 266 ? -9.317 17.703 12.178 1.00 59.62 266 ALA A O 1
ATOM 2007 N N . PRO A 1 267 ? -8.670 17.412 14.321 1.00 54.97 267 PRO A N 1
ATOM 2008 C CA . PRO A 1 267 ? -9.946 17.844 14.867 1.00 54.97 267 PRO A CA 1
ATOM 2009 C C . PRO A 1 267 ? -10.238 19.264 14.379 1.00 54.97 267 PRO A C 1
ATOM 2011 O O . PRO A 1 267 ? -9.424 20.171 14.571 1.00 54.97 267 PRO A O 1
ATOM 2014 N N . VAL A 1 268 ? -11.390 19.448 13.730 1.00 48.97 268 VAL A N 1
ATOM 2015 C CA . VAL A 1 268 ? -11.867 20.771 13.321 1.00 48.97 268 VAL A CA 1
ATOM 2016 C C . VAL A 1 268 ? -12.077 21.571 14.599 1.00 48.97 268 VAL A C 1
ATOM 2018 O O . VAL A 1 268 ? -13.029 21.329 15.341 1.00 48.97 268 VAL A O 1
ATOM 2021 N N . GLN A 1 269 ? -11.151 22.481 14.903 1.00 40.31 269 GLN A N 1
ATOM 2022 C CA . GLN A 1 269 ? -11.331 23.368 16.042 1.00 40.31 269 GLN A CA 1
ATOM 2023 C C . GLN A 1 269 ? -12.536 24.271 15.757 1.00 40.31 269 GLN A C 1
ATOM 2025 O O . GLN A 1 269 ? -12.637 24.803 14.646 1.00 40.31 269 GLN A O 1
ATOM 2030 N N . PRO A 1 270 ? -13.459 24.451 16.719 1.00 43.28 270 PRO A N 1
ATOM 2031 C CA . PRO A 1 270 ? -14.516 25.438 16.579 1.00 43.28 270 PRO A CA 1
ATOM 2032 C C . PRO A 1 270 ? -13.879 26.796 16.289 1.00 43.28 270 PRO A C 1
ATOM 2034 O O . PRO A 1 270 ? -12.979 27.220 17.015 1.00 43.28 270 PRO A O 1
ATOM 2037 N N . ILE A 1 271 ? -14.332 27.468 15.230 1.00 39.56 271 ILE A N 1
ATOM 2038 C CA . ILE A 1 271 ? -13.951 28.858 14.975 1.00 39.56 271 ILE A CA 1
ATOM 2039 C C . ILE A 1 271 ? -14.382 29.645 16.221 1.00 39.56 271 ILE A C 1
ATOM 2041 O O . ILE A 1 271 ? -15.570 29.600 16.556 1.00 39.56 271 ILE A O 1
ATOM 2045 N N . PRO A 1 272 ? -13.461 30.304 16.950 1.00 41.88 272 PRO A N 1
ATOM 2046 C CA . PRO A 1 272 ? -13.841 31.091 18.112 1.00 41.88 272 PRO A CA 1
ATOM 2047 C C . PRO A 1 272 ? -14.853 32.146 17.666 1.00 41.88 272 PRO A C 1
ATOM 2049 O O . PRO A 1 272 ? -14.609 32.876 16.703 1.00 41.88 272 PRO A O 1
ATOM 2052 N N . ALA A 1 273 ? -16.010 32.175 18.330 1.00 52.25 273 ALA A N 1
ATOM 2053 C CA . ALA A 1 273 ? -17.014 33.202 18.102 1.00 52.25 273 ALA A CA 1
ATOM 2054 C C . ALA A 1 273 ? -16.369 34.574 18.359 1.00 52.25 273 ALA A C 1
ATOM 2056 O O . ALA A 1 273 ? -15.772 34.774 19.419 1.00 52.25 273 ALA A O 1
ATOM 2057 N N . GLN A 1 274 ? -16.428 35.456 17.356 1.00 60.31 274 GLN A N 1
ATOM 2058 C CA . GLN A 1 274 ? -16.004 36.854 17.466 1.00 60.31 274 GLN A CA 1
ATOM 2059 C C . GLN A 1 274 ? -16.989 37.654 18.316 1.00 60.31 274 GLN A C 1
ATOM 2061 O O . GLN A 1 274 ? -18.207 37.377 18.209 1.00 60.31 274 GLN A O 1
#

Organism: NCBI:txid48

InterPro domains:
  IPR011990 Tetratricopeptide-like helical domain superfamily [G3DSA:1.25.40.10] (189-265)
  IPR011990 Tetratricopeptide-like helical domain superfamily [SSF48452] (193-262)

Radius of gyration: 28.16 Å; Cα contacts (8 Å, |Δi|>4): 462; chains: 1; bounding box: 64×64×89 Å